Protein AF-0000000085497715 (afdb_homodimer)

Solvent-accessible surface area (backbone atoms only — not comparable to full-atom values): 17500 Å² total; per-residue (Å²): 109,71,65,56,47,55,48,37,54,52,44,40,51,50,45,43,52,51,49,53,50,51,52,49,52,47,46,51,51,54,52,50,53,51,52,53,52,44,49,51,46,50,52,51,39,48,52,52,43,52,53,52,48,52,50,50,52,52,52,52,50,50,50,50,50,51,49,53,44,50,53,51,50,57,56,39,74,71,50,84,48,63,67,61,36,55,58,49,44,58,67,60,64,50,68,70,75,73,64,75,59,67,72,64,59,77,72,71,74,72,69,53,60,66,55,52,52,53,51,52,51,46,45,52,51,49,52,52,50,51,52,53,54,48,47,55,52,48,47,56,61,26,52,78,57,64,68,84,72,76,71,70,68,73,79,106,110,71,65,55,46,54,49,38,54,51,44,40,50,51,47,44,53,51,48,53,51,51,52,49,53,46,47,51,51,53,51,51,52,49,52,51,53,44,50,51,47,51,52,52,41,50,52,54,42,52,53,52,49,52,51,50,54,51,51,53,50,51,52,51,50,50,50,52,44,50,52,51,51,59,55,38,75,70,51,83,50,63,68,58,37,54,57,50,44,60,68,60,65,50,70,70,76,73,64,76,59,70,72,63,60,77,73,71,74,73,69,51,62,66,55,51,52,51,51,52,50,46,45,53,52,51,51,51,50,52,52,52,54,50,47,56,51,47,48,58,61,24,51,80,55,65,70,84,72,78,70,71,68,73,79,106

Radius of gyration: 40.53 Å; Cα contacts (8 Å, |Δi|>4): 175; chains: 2; bounding box: 24×149×72 Å

pLDDT: mean 78.4, std 18.17, range [23.44, 96.38]

Structure (mmCIF, N/CA/C/O backbone):
data_AF-0000000085497715-model_v1
#
loop_
_entity.id
_entity.type
_entity.pdbx_description
1 polymer 'Uncharacterized protein'
#
loop_
_atom_site.group_PDB
_atom_site.id
_atom_site.type_symbol
_atom_site.label_atom_id
_atom_site.label_alt_id
_atom_site.label_comp_id
_atom_site.label_asym_id
_atom_site.label_entity_id
_atom_site.label_seq_id
_atom_site.pdbx_PDB_ins_code
_atom_site.Cartn_x
_atom_site.Cartn_y
_atom_site.Cartn_z
_atom_site.occupancy
_atom_site.B_iso_or_equiv
_atom_site.auth_seq_id
_atom_site.auth_comp_id
_atom_site.auth_asym_id
_atom_site.auth_atom_id
_atom_site.pdbx_PDB_model_num
ATOM 1 N N . MET A 1 1 ? 7.48 -33.312 -24.156 1 70.44 1 MET A N 1
ATOM 2 C CA . MET A 1 1 ? 6.879 -33.25 -22.828 1 70.44 1 MET A CA 1
ATOM 3 C C . MET A 1 1 ? 7.82 -32.562 -21.828 1 70.44 1 MET A C 1
ATOM 5 O O . MET A 1 1 ? 7.414 -31.656 -21.109 1 70.44 1 MET A O 1
ATOM 9 N N . ARG A 1 2 ? 9.18 -32.906 -21.781 1 72.19 2 ARG A N 1
ATOM 10 C CA . ARG A 1 2 ? 10.141 -32.25 -20.906 1 72.19 2 ARG A CA 1
ATOM 11 C C . ARG A 1 2 ? 10.219 -30.766 -21.188 1 72.19 2 ARG A C 1
ATOM 13 O O . ARG A 1 2 ? 10.312 -29.953 -20.25 1 72.19 2 ARG A O 1
ATOM 20 N N . GLU A 1 3 ? 10.109 -30.453 -22.375 1 76.06 3 GLU A N 1
ATOM 21 C CA . GLU A 1 3 ? 10.133 -29.047 -22.734 1 76.06 3 GLU A CA 1
ATOM 22 C C . GLU A 1 3 ? 8.906 -28.312 -22.188 1 76.06 3 GLU A C 1
ATOM 24 O O . GLU A 1 3 ? 9.008 -27.156 -21.781 1 76.06 3 GLU A O 1
ATOM 29 N N . ALA A 1 4 ? 7.906 -29.016 -22.188 1 70.94 4 ALA A N 1
ATOM 30 C CA . ALA A 1 4 ? 6.684 -28.406 -21.656 1 70.94 4 ALA A CA 1
ATOM 31 C C . ALA A 1 4 ? 6.812 -28.125 -20.172 1 70.94 4 ALA A C 1
ATOM 33 O O . ALA A 1 4 ? 6.348 -27.094 -19.688 1 70.94 4 ALA A O 1
ATOM 34 N N . VAL A 1 5 ? 7.449 -29 -19.422 1 75.5 5 VAL A N 1
ATOM 35 C CA . VAL A 1 5 ? 7.68 -28.812 -17.984 1 75.5 5 VAL A CA 1
ATOM 36 C C . VAL A 1 5 ? 8.555 -27.578 -17.766 1 75.5 5 VAL A C 1
ATOM 38 O O . VAL A 1 5 ? 8.258 -26.75 -16.906 1 75.5 5 VAL A O 1
ATOM 41 N N . GLU A 1 6 ? 9.633 -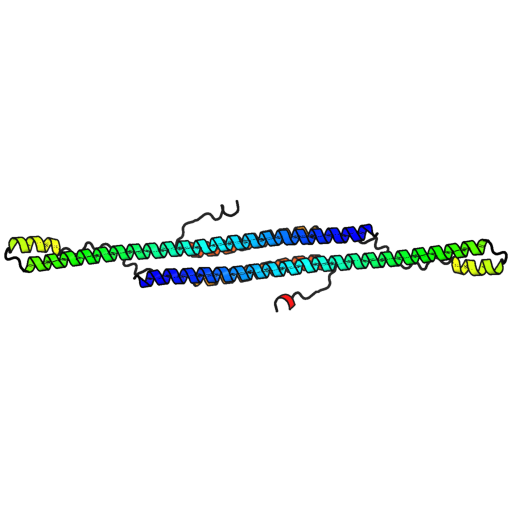27.391 -18.516 1 79.56 6 GLU A N 1
ATOM 42 C CA . GLU A 1 6 ? 10.516 -26.219 -18.406 1 79.56 6 GLU A CA 1
ATOM 43 C C . GLU A 1 6 ? 9.766 -24.938 -18.719 1 79.56 6 GLU A C 1
ATOM 45 O O . GLU A 1 6 ? 10.008 -23.891 -18.094 1 79.56 6 GLU A O 1
ATOM 50 N N . SER A 1 7 ? 8.875 -25.047 -19.641 1 81.06 7 SER A N 1
ATOM 51 C CA . SER A 1 7 ? 8.062 -23.891 -20 1 81.06 7 SER A CA 1
ATOM 52 C C . SER A 1 7 ? 7.164 -23.453 -18.859 1 81.06 7 SER A C 1
ATOM 54 O O . SER A 1 7 ? 6.973 -22.266 -18.625 1 81.06 7 SER A O 1
ATOM 56 N N . HIS A 1 8 ? 6.715 -24.422 -18.031 1 81.5 8 HIS A N 1
ATOM 57 C CA . HIS A 1 8 ? 5.887 -24.094 -16.875 1 81.5 8 HIS A CA 1
ATOM 58 C C . HIS A 1 8 ? 6.691 -23.359 -15.805 1 81.5 8 HIS A C 1
ATOM 60 O O . HIS A 1 8 ? 6.211 -22.391 -15.219 1 81.5 8 HIS A O 1
ATOM 66 N N . LYS A 1 9 ? 7.891 -23.781 -15.633 1 85.38 9 LYS A N 1
ATOM 67 C CA . LYS A 1 9 ? 8.758 -23.141 -14.648 1 85.38 9 LYS A CA 1
ATOM 68 C C . LYS A 1 9 ? 9.102 -21.719 -15.062 1 85.38 9 LYS A C 1
ATOM 70 O O . LYS A 1 9 ? 9.125 -20.812 -14.227 1 85.38 9 LYS A O 1
ATOM 75 N N . HIS A 1 10 ? 9.367 -21.562 -16.297 1 88.19 10 HIS A N 1
ATOM 76 C CA . HIS A 1 10 ? 9.688 -20.234 -16.812 1 88.19 10 HIS A CA 1
ATOM 77 C C . HIS A 1 10 ? 8.492 -19.297 -16.688 1 88.19 10 HIS A C 1
ATOM 79 O O . HIS A 1 10 ? 8.641 -18.125 -16.312 1 88.19 10 HIS A O 1
ATOM 85 N N . SER A 1 11 ? 7.34 -19.75 -17.094 1 87.19 11 SER A N 1
ATOM 86 C CA . SER A 1 11 ? 6.121 -18.953 -17 1 87.19 11 SER A CA 1
ATOM 87 C C . SER A 1 11 ? 5.84 -18.531 -15.562 1 87.19 11 SER A C 1
ATOM 89 O O . SER A 1 11 ? 5.504 -17.375 -15.297 1 87.19 11 SER A O 1
ATOM 91 N N . ALA A 1 12 ? 6.02 -19.422 -14.633 1 90.12 12 ALA A N 1
ATOM 92 C CA . ALA A 1 12 ? 5.785 -19.125 -13.227 1 90.12 12 ALA A CA 1
ATOM 93 C C . ALA A 1 12 ? 6.805 -18.109 -12.711 1 90.12 12 ALA A C 1
ATOM 95 O O . ALA A 1 12 ? 6.449 -17.188 -11.969 1 90.12 12 ALA A O 1
ATOM 96 N N . GLN A 1 13 ? 8.039 -18.281 -13.055 1 92.56 13 GLN A N 1
ATOM 97 C CA . GLN A 1 13 ? 9.07 -17.344 -12.625 1 92.56 13 GLN A CA 1
ATOM 98 C C . GLN A 1 13 ? 8.805 -15.938 -13.164 1 92.56 13 GLN A C 1
ATOM 100 O O . GLN A 1 13 ? 8.992 -14.953 -12.445 1 92.56 13 GLN A O 1
ATOM 105 N N . THR A 1 14 ? 8.406 -15.883 -14.391 1 92.56 14 THR A N 1
ATOM 106 C CA . THR A 1 14 ? 8.062 -14.586 -14.969 1 92.56 14 THR A CA 1
ATOM 107 C C . THR A 1 14 ? 6.895 -13.953 -14.219 1 92.56 14 THR A C 1
ATOM 109 O O . THR A 1 14 ? 6.91 -12.758 -13.938 1 92.56 14 THR A O 1
ATOM 112 N N . ALA A 1 15 ? 5.926 -14.711 -13.891 1 91.38 15 ALA A N 1
ATOM 113 C CA . ALA A 1 15 ? 4.773 -14.211 -13.148 1 91.38 15 ALA A CA 1
ATOM 114 C C . ALA A 1 15 ? 5.188 -13.688 -11.781 1 91.38 15 ALA A C 1
ATOM 116 O O . ALA A 1 15 ? 4.668 -12.664 -11.312 1 91.38 15 ALA A O 1
ATOM 117 N N . VAL A 1 16 ? 6.094 -14.375 -11.133 1 94.81 16 VAL A N 1
ATOM 118 C CA . VAL A 1 16 ? 6.594 -13.953 -9.828 1 94.81 16 VAL A CA 1
ATOM 119 C C . VAL A 1 16 ? 7.305 -12.602 -9.961 1 94.81 16 VAL A C 1
ATOM 121 O O . VAL A 1 16 ? 7.039 -11.68 -9.195 1 94.81 16 VAL A O 1
ATOM 124 N N . GLU A 1 17 ? 8.156 -12.492 -10.898 1 95 17 GLU A N 1
ATOM 125 C CA . GLU A 1 17 ? 8.906 -11.258 -11.109 1 95 17 GLU A CA 1
ATOM 126 C C . GLU A 1 17 ? 7.977 -10.094 -11.422 1 95 17 GLU A C 1
ATOM 128 O O . GLU A 1 17 ? 8.164 -8.984 -10.906 1 95 17 GLU A O 1
ATOM 133 N N . ASP A 1 18 ? 7.078 -10.359 -12.32 1 92.94 18 ASP A N 1
ATOM 134 C CA . ASP A 1 18 ? 6.102 -9.328 -12.664 1 92.94 18 ASP A CA 1
ATOM 135 C C . ASP A 1 18 ? 5.316 -8.891 -11.43 1 92.94 18 ASP A C 1
ATOM 137 O O . ASP A 1 18 ? 5.102 -7.695 -11.219 1 92.94 18 ASP A O 1
ATOM 141 N N . SER A 1 19 ? 4.855 -9.812 -10.641 1 92.75 19 SER A N 1
ATOM 142 C CA . SER A 1 19 ? 4.086 -9.508 -9.438 1 92.75 19 SER A CA 1
ATOM 143 C C . SER A 1 19 ? 4.906 -8.68 -8.461 1 92.75 19 SER A C 1
ATOM 145 O O . SER A 1 19 ? 4.414 -7.688 -7.914 1 92.75 19 SER A O 1
ATOM 147 N N . GLU A 1 20 ? 6.16 -9.039 -8.234 1 95.5 20 GLU A N 1
ATOM 148 C CA . GLU A 1 20 ? 7.031 -8.289 -7.344 1 95.5 20 GLU A CA 1
ATOM 149 C C . GLU A 1 20 ? 7.207 -6.848 -7.824 1 95.5 20 GLU A C 1
ATOM 151 O O . GLU A 1 20 ? 7.211 -5.914 -7.02 1 95.5 20 GLU A O 1
ATOM 156 N N . LYS A 1 21 ? 7.359 -6.738 -9.109 1 95.38 21 LYS A N 1
ATOM 157 C CA . LYS A 1 21 ? 7.504 -5.406 -9.688 1 95.38 21 LYS A CA 1
ATOM 158 C C . LYS A 1 21 ? 6.254 -4.562 -9.445 1 95.38 21 LYS A C 1
ATOM 160 O O . LYS A 1 21 ? 6.352 -3.398 -9.055 1 95.38 21 LYS A O 1
ATOM 165 N N . ILE A 1 22 ? 5.152 -5.07 -9.688 1 93.5 22 ILE A N 1
ATOM 166 C CA . ILE A 1 22 ? 3.889 -4.352 -9.555 1 93.5 22 ILE A CA 1
ATOM 167 C C . ILE A 1 22 ? 3.674 -3.957 -8.094 1 93.5 22 ILE A C 1
ATOM 169 O O . ILE A 1 22 ? 3.297 -2.82 -7.801 1 93.5 22 ILE A O 1
ATOM 173 N N . PHE A 1 23 ? 3.926 -4.871 -7.137 1 95.19 23 PHE A N 1
ATOM 174 C CA . PHE A 1 23 ? 3.748 -4.566 -5.723 1 95.19 23 PHE A CA 1
ATOM 175 C C . PHE A 1 23 ? 4.754 -3.52 -5.266 1 95.19 23 PHE A C 1
ATOM 177 O O . PHE A 1 23 ? 4.453 -2.695 -4.398 1 95.19 23 PHE A O 1
ATOM 184 N N . THR A 1 24 ? 5.934 -3.553 -5.852 1 96.38 24 THR A N 1
ATOM 185 C CA . THR A 1 24 ? 6.918 -2.52 -5.547 1 96.38 24 THR A CA 1
ATOM 186 C C . THR A 1 24 ? 6.402 -1.145 -5.965 1 96.38 24 THR A C 1
ATOM 188 O O . THR A 1 24 ? 6.562 -0.167 -5.23 1 96.38 24 THR A O 1
ATOM 191 N N . GLU A 1 25 ? 5.844 -1.107 -7.117 1 92.69 25 GLU A N 1
ATOM 192 C CA . GLU A 1 25 ? 5.262 0.146 -7.59 1 92.69 25 GLU A CA 1
ATOM 193 C C . GLU A 1 25 ? 4.152 0.624 -6.656 1 92.69 25 GLU A C 1
ATOM 195 O O . GLU A 1 25 ? 4.043 1.818 -6.375 1 92.69 25 GLU A O 1
ATOM 200 N N . LEU A 1 26 ? 3.352 -0.265 -6.234 1 93.12 26 LEU A N 1
ATOM 201 C CA . LEU A 1 26 ? 2.273 0.062 -5.309 1 93.12 26 LEU A CA 1
ATOM 202 C C . LEU A 1 26 ? 2.83 0.62 -4 1 93.12 26 LEU A C 1
ATOM 204 O O . LEU A 1 26 ? 2.344 1.634 -3.496 1 93.12 26 LEU A O 1
ATOM 208 N N . ILE A 1 27 ? 3.836 0.029 -3.463 1 95.88 27 ILE A N 1
ATOM 209 C CA . ILE A 1 27 ? 4.461 0.471 -2.223 1 95.88 27 ILE A CA 1
ATOM 210 C C . ILE A 1 27 ? 5.027 1.878 -2.404 1 95.88 27 ILE A C 1
ATOM 212 O O . ILE A 1 27 ? 4.859 2.738 -1.538 1 95.88 27 ILE A O 1
ATOM 216 N N . CYS A 1 28 ? 5.652 2.076 -3.535 1 94.81 28 CYS A N 1
ATOM 217 C CA . CYS A 1 28 ? 6.191 3.398 -3.832 1 94.81 28 CYS A CA 1
ATOM 218 C C . CYS A 1 28 ? 5.086 4.449 -3.826 1 94.81 28 CYS A C 1
ATOM 220 O O . CYS A 1 28 ? 5.273 5.551 -3.299 1 94.81 28 CYS A O 1
ATOM 222 N N . SER A 1 29 ? 4.02 4.102 -4.402 1 90.88 29 SER A N 1
ATOM 223 C CA . SER A 1 29 ? 2.893 5.027 -4.438 1 90.88 29 SER A CA 1
ATOM 224 C C . SER A 1 29 ? 2.395 5.344 -3.029 1 90.88 29 SER A C 1
ATOM 226 O O . SER A 1 29 ? 2.072 6.496 -2.727 1 90.88 29 SER A O 1
ATOM 228 N N . ILE A 1 30 ? 2.316 4.355 -2.168 1 93.19 30 ILE A N 1
ATOM 229 C CA . ILE A 1 30 ? 1.865 4.543 -0.792 1 93.19 30 ILE A CA 1
ATOM 230 C C . ILE A 1 30 ? 2.865 5.414 -0.035 1 93.19 30 ILE A C 1
ATOM 232 O O . ILE A 1 30 ? 2.475 6.281 0.75 1 93.19 30 ILE A O 1
ATOM 236 N N . GLU A 1 31 ? 4.164 5.273 -0.298 1 95.06 31 GLU A N 1
ATOM 237 C CA . GLU A 1 31 ? 5.199 6.109 0.307 1 95.06 31 GLU A CA 1
ATOM 238 C C . GLU A 1 31 ? 5.043 7.57 -0.107 1 95.06 31 GLU A C 1
ATOM 240 O O . GLU A 1 31 ? 5.199 8.477 0.715 1 95.06 31 GLU A O 1
ATOM 245 N N . LYS A 1 32 ? 4.773 7.73 -1.353 1 92.81 32 LYS A N 1
ATOM 246 C CA . LYS A 1 32 ? 4.543 9.086 -1.844 1 92.81 32 LYS A CA 1
ATOM 247 C C . LYS A 1 32 ? 3.346 9.727 -1.151 1 92.81 32 LYS A C 1
ATOM 249 O O . LYS A 1 32 ? 3.402 10.891 -0.75 1 92.81 32 LYS A O 1
ATOM 254 N N . SER A 1 33 ? 2.289 9.016 -1.035 1 89.94 33 SER A N 1
ATOM 255 C CA . SER A 1 33 ? 1.104 9.508 -0.338 1 89.94 33 SER A CA 1
ATOM 256 C C . SER A 1 33 ? 1.43 9.883 1.103 1 89.94 33 SER A C 1
ATOM 258 O O . SER A 1 33 ? 0.921 10.883 1.616 1 89.94 33 SER A O 1
ATOM 260 N N . CYS A 1 34 ? 2.252 9.07 1.724 1 94.12 34 CYS A N 1
ATOM 261 C CA . CYS A 1 34 ? 2.68 9.375 3.084 1 94.12 34 CYS A CA 1
ATOM 262 C C . CYS A 1 34 ? 3.434 10.703 3.139 1 94.12 34 CYS A C 1
ATOM 264 O O . CYS A 1 34 ? 3.174 11.531 4.008 1 94.12 34 CYS A O 1
ATOM 266 N N . SER A 1 35 ? 4.293 10.867 2.186 1 95.06 35 SER A N 1
ATOM 267 C CA . SER A 1 35 ? 5.066 12.109 2.121 1 95.06 35 SER A CA 1
ATOM 268 C C . SER A 1 35 ? 4.156 13.32 1.93 1 95.06 35 SER A C 1
ATOM 270 O O . SER A 1 35 ? 4.387 14.375 2.523 1 95.06 35 SER A O 1
ATOM 272 N N . GLU A 1 36 ? 3.252 13.164 1.128 1 89.31 36 GLU A N 1
ATOM 273 C CA . GLU A 1 36 ? 2.303 14.25 0.894 1 89.31 36 GLU A CA 1
ATOM 274 C C . GLU A 1 36 ? 1.548 14.609 2.17 1 89.31 36 GLU A C 1
ATOM 276 O O . GLU A 1 36 ? 1.339 15.789 2.463 1 89.31 36 GLU A O 1
ATOM 281 N N . LEU A 1 37 ? 1.105 13.602 2.883 1 90.81 37 LEU A N 1
ATOM 282 C CA . LEU A 1 37 ? 0.395 13.828 4.137 1 90.81 37 LEU A CA 1
ATOM 283 C C . LEU A 1 37 ? 1.292 14.531 5.152 1 90.81 37 LEU A C 1
ATOM 285 O O . LEU A 1 37 ? 0.851 15.445 5.848 1 90.81 37 LEU A O 1
ATOM 289 N N . ILE A 1 38 ? 2.51 14.18 5.254 1 93.88 38 ILE A N 1
ATOM 290 C CA . ILE A 1 38 ? 3.465 14.789 6.172 1 93.88 38 ILE A CA 1
ATOM 291 C C . ILE A 1 38 ? 3.648 16.266 5.812 1 93.88 38 ILE A C 1
ATOM 293 O O . ILE A 1 38 ? 3.693 17.125 6.699 1 93.88 38 ILE A O 1
ATOM 297 N N . GLN A 1 39 ? 3.717 16.5 4.539 1 93.69 39 GLN A N 1
ATOM 298 C CA . GLN A 1 39 ? 3.854 17.891 4.102 1 93.69 39 GLN A CA 1
ATOM 299 C C . GLN A 1 39 ? 2.635 18.719 4.5 1 93.69 39 GLN A C 1
ATOM 301 O O . GLN A 1 39 ? 2.77 19.859 4.91 1 93.69 39 GLN A O 1
ATOM 306 N N . LEU A 1 40 ? 1.513 18.172 4.379 1 89.56 40 LEU A N 1
ATOM 307 C CA . LEU A 1 40 ? 0.287 18.859 4.781 1 89.56 40 LEU A CA 1
ATOM 308 C C . LEU A 1 40 ? 0.326 19.219 6.262 1 89.56 40 LEU A C 1
ATOM 310 O O . LEU A 1 40 ? -0.03 20.344 6.641 1 89.56 40 LEU A O 1
ATOM 314 N N . ILE A 1 41 ? 0.747 18.297 7.078 1 91.75 41 ILE A N 1
ATOM 315 C CA . ILE A 1 41 ? 0.833 18.516 8.516 1 91.75 41 ILE A CA 1
ATOM 316 C C . ILE A 1 41 ? 1.817 19.656 8.797 1 91.75 41 ILE A C 1
ATOM 318 O O . ILE A 1 41 ? 1.515 20.562 9.57 1 91.75 41 ILE A O 1
ATOM 322 N N . ARG A 1 42 ? 2.924 19.625 8.141 1 92.75 42 ARG A N 1
ATOM 323 C CA . ARG A 1 42 ? 3.963 20.625 8.359 1 92.75 42 ARG A CA 1
ATOM 324 C C . ARG A 1 42 ? 3.508 22 7.887 1 92.75 42 ARG A C 1
ATOM 326 O O . ARG A 1 42 ? 3.822 23.016 8.516 1 92.75 42 ARG A O 1
ATOM 333 N N . ASP A 1 43 ? 2.805 22.062 6.816 1 90.06 43 ASP A N 1
ATOM 334 C CA . ASP A 1 43 ? 2.279 23.344 6.332 1 90.06 43 ASP A CA 1
ATOM 335 C C . ASP A 1 43 ? 1.296 23.938 7.328 1 90.06 43 ASP A C 1
ATOM 337 O O . ASP A 1 43 ? 1.321 25.156 7.578 1 90.06 43 ASP A O 1
ATOM 341 N N . GLN A 1 44 ? 0.421 23.094 7.797 1 86.62 44 GLN A N 1
ATOM 342 C CA . GLN A 1 44 ? -0.547 23.562 8.781 1 86.62 44 GLN A CA 1
ATOM 343 C C . GLN A 1 44 ? 0.15 24.031 10.055 1 86.62 44 GLN A C 1
ATOM 345 O O . GLN A 1 44 ? -0.249 25.047 10.648 1 86.62 44 GLN A O 1
ATOM 350 N N . GLU A 1 45 ? 1.103 23.234 10.461 1 89.25 45 GLU A N 1
ATOM 351 C CA . GLU A 1 45 ? 1.919 23.625 11.602 1 89.25 45 GLU A CA 1
ATOM 352 C C . GLU A 1 45 ? 2.537 25.016 11.383 1 89.25 45 GLU A C 1
ATOM 354 O O . GLU A 1 45 ? 2.457 25.875 12.25 1 89.25 45 GLU A O 1
ATOM 359 N N . LYS A 1 46 ? 3.1 25.25 10.266 1 89.81 46 LYS A N 1
ATOM 360 C CA . LYS A 1 46 ? 3.762 26.5 9.945 1 89.81 46 LYS A CA 1
ATOM 361 C C . LYS A 1 46 ? 2.766 27.656 9.945 1 89.81 46 LYS A C 1
ATOM 363 O O . LYS A 1 46 ? 3.07 28.75 10.438 1 89.81 46 LYS A O 1
ATOM 368 N N . ALA A 1 47 ? 1.64 27.438 9.367 1 85.69 47 ALA A N 1
ATOM 369 C CA . ALA A 1 47 ? 0.612 28.469 9.328 1 85.69 47 ALA A CA 1
ATOM 370 C C . ALA A 1 47 ? 0.154 28.844 10.734 1 85.69 47 ALA A C 1
ATOM 372 O O . ALA A 1 47 ? 0.005 30.031 11.055 1 85.69 47 ALA A O 1
ATOM 373 N N . ALA A 1 48 ? -0.092 27.797 11.523 1 83.94 48 ALA A N 1
ATOM 374 C CA . ALA A 1 48 ? -0.552 28.031 12.883 1 83.94 48 ALA A CA 1
ATOM 375 C C . ALA A 1 48 ? 0.507 28.781 13.695 1 83.94 48 ALA A C 1
ATOM 377 O O . ALA A 1 48 ? 0.193 29.719 14.43 1 83.94 48 ALA A O 1
ATOM 378 N N . VAL A 1 49 ? 1.741 28.375 13.57 1 85.69 49 VAL A N 1
ATOM 379 C CA . VAL A 1 49 ? 2.84 29 14.305 1 85.69 49 VAL A CA 1
ATOM 380 C C . VAL A 1 49 ? 3.031 30.438 13.828 1 85.69 49 VAL A C 1
ATOM 382 O O . VAL A 1 49 ? 3.232 31.344 14.648 1 85.69 49 VAL A O 1
ATOM 385 N N . SER A 1 50 ? 2.965 30.688 12.539 1 86.19 50 SER A N 1
ATOM 386 C CA . SER A 1 50 ? 3.107 32.031 12 1 86.19 50 SER A CA 1
ATOM 387 C C . SER A 1 50 ? 2.023 32.969 12.539 1 86.19 50 SER A C 1
ATOM 389 O O . SER A 1 50 ? 2.301 34.094 12.898 1 86.19 50 SER A O 1
ATOM 391 N N . ARG A 1 51 ? 0.815 32.469 12.562 1 83.19 51 ARG A N 1
ATOM 392 C CA . ARG A 1 51 ? -0.295 33.25 13.086 1 83.19 51 ARG A CA 1
ATOM 393 C C . ARG A 1 51 ? -0.083 33.594 14.555 1 83.19 51 ARG A C 1
ATOM 395 O O . ARG A 1 51 ? -0.334 34.719 14.984 1 83.19 51 ARG A O 1
ATOM 402 N N . ALA A 1 52 ? 0.335 32.625 15.289 1 81.62 52 ALA A N 1
ATOM 403 C CA . ALA A 1 52 ? 0.578 32.844 16.703 1 81.62 52 ALA A CA 1
ATOM 404 C C . ALA A 1 52 ? 1.688 33.875 16.922 1 81.62 52 ALA A C 1
ATOM 406 O O . ALA A 1 52 ? 1.577 34.719 17.797 1 81.62 52 ALA A O 1
ATOM 407 N N . GLU A 1 53 ? 2.723 33.781 16.094 1 83.19 53 GLU A N 1
ATOM 408 C CA . GLU A 1 53 ? 3.848 34.719 16.219 1 83.19 53 GLU A CA 1
ATOM 409 C C . GLU A 1 53 ? 3.438 36.125 15.836 1 83.19 53 GLU A C 1
ATOM 411 O O . GLU A 1 53 ? 3.885 37.094 16.453 1 83.19 53 GLU A O 1
ATOM 416 N N . GLU A 1 54 ? 2.658 36.25 14.852 1 83.44 54 GLU A N 1
ATOM 417 C CA . GLU A 1 54 ? 2.166 37.594 14.461 1 83.44 54 GLU A CA 1
ATOM 418 C C . GLU A 1 54 ? 1.353 38.219 15.586 1 83.44 54 GLU A C 1
ATOM 420 O O . GLU A 1 54 ? 1.488 39.406 15.859 1 83.44 54 GLU A O 1
ATOM 425 N N . GLN A 1 55 ? 0.519 37.438 16.203 1 82 55 GLN A N 1
ATOM 426 C CA . GLN A 1 55 ? -0.291 37.938 17.312 1 82 55 GLN A CA 1
ATOM 427 C C . GLN A 1 55 ? 0.584 38.344 18.484 1 82 55 GLN A C 1
ATOM 429 O O . GLN A 1 55 ? 0.338 39.375 19.109 1 82 55 GLN A O 1
ATOM 434 N N . LEU A 1 56 ? 1.615 37.531 18.75 1 83.5 56 LEU A N 1
ATOM 435 C CA . LEU A 1 56 ? 2.541 37.844 19.828 1 83.5 56 LEU A CA 1
ATOM 436 C C . LEU A 1 56 ? 3.252 39.156 19.562 1 83.5 56 LEU A C 1
ATOM 438 O O . LEU A 1 56 ? 3.395 40 20.469 1 83.5 56 LEU A O 1
ATOM 442 N N . GLU A 1 57 ? 3.637 39.375 18.344 1 85.06 57 GLU A N 1
ATOM 443 C CA . GLU A 1 57 ? 4.32 40.594 17.969 1 85.06 57 GLU A CA 1
ATOM 444 C C . GLU A 1 57 ? 3.406 41.812 18.141 1 85.06 57 GLU A C 1
ATOM 446 O O . GLU A 1 57 ? 3.84 42.844 18.625 1 85.06 57 GLU A O 1
ATOM 451 N N . ARG A 1 58 ? 2.178 41.625 17.828 1 84.75 58 ARG A N 1
ATOM 452 C CA . ARG A 1 58 ? 1.214 42.719 17.953 1 84.75 58 ARG A CA 1
ATOM 453 C C . ARG A 1 58 ? 0.979 43.094 19.422 1 84.75 58 ARG A C 1
ATOM 455 O O . ARG A 1 58 ? 0.952 44.25 19.781 1 84.75 58 ARG A O 1
ATOM 462 N N . LEU A 1 59 ? 0.824 42.031 20.219 1 83.62 59 LEU A N 1
ATOM 463 C CA . LEU A 1 59 ? 0.614 42.25 21.641 1 83.62 59 LEU A CA 1
ATOM 464 C C . LEU A 1 59 ? 1.826 42.938 22.281 1 83.62 59 LEU A C 1
ATOM 466 O O . LEU A 1 59 ? 1.679 43.844 23.109 1 83.62 59 LEU A O 1
ATOM 470 N N . GLU A 1 60 ? 2.998 42.469 21.875 1 86.88 60 GLU A N 1
ATOM 471 C CA . GLU A 1 60 ? 4.227 43.094 22.391 1 86.88 60 GLU A CA 1
ATOM 472 C C . GLU A 1 60 ? 4.305 44.562 22.031 1 86.88 60 GLU A C 1
ATOM 474 O O . GLU A 1 60 ? 4.723 45.375 22.844 1 86.88 60 GLU A O 1
ATOM 479 N N . GLN A 1 61 ? 3.891 44.938 20.844 1 89.12 61 GLN A N 1
ATOM 480 C CA . GLN A 1 61 ? 3.891 46.344 20.422 1 89.12 61 GLN A CA 1
ATOM 481 C C . GLN A 1 61 ? 2.891 47.156 21.234 1 89.12 61 GLN A C 1
ATOM 483 O O . GLN A 1 61 ? 3.189 48.281 21.641 1 89.12 61 GLN A O 1
ATOM 488 N N . GLU A 1 62 ? 1.764 46.562 21.484 1 84.69 62 GLU A N 1
ATOM 489 C CA . GLU A 1 62 ? 0.744 47.25 22.281 1 84.69 62 GLU A CA 1
ATOM 490 C C . GLU A 1 62 ? 1.226 47.5 23.703 1 84.69 62 GLU A C 1
ATOM 492 O O . GLU A 1 62 ? 1.011 48.594 24.25 1 84.69 62 GLU A O 1
ATOM 497 N N . ILE A 1 63 ? 1.872 46.5 24.234 1 89.38 63 ILE A N 1
ATOM 498 C CA . ILE A 1 63 ? 2.379 46.625 25.594 1 89.38 63 ILE A CA 1
ATOM 499 C C . ILE A 1 63 ? 3.434 47.719 25.656 1 89.38 63 ILE A C 1
ATOM 501 O O . ILE A 1 63 ? 3.43 48.531 26.578 1 89.38 63 ILE A O 1
ATOM 505 N N . ASN A 1 64 ? 4.219 47.75 24.625 1 91.88 64 ASN A N 1
ATOM 506 C CA . ASN A 1 64 ? 5.27 48.781 24.594 1 91.88 64 ASN A CA 1
ATOM 507 C C . ASN A 1 64 ? 4.688 50.188 24.453 1 91.88 64 ASN A C 1
ATOM 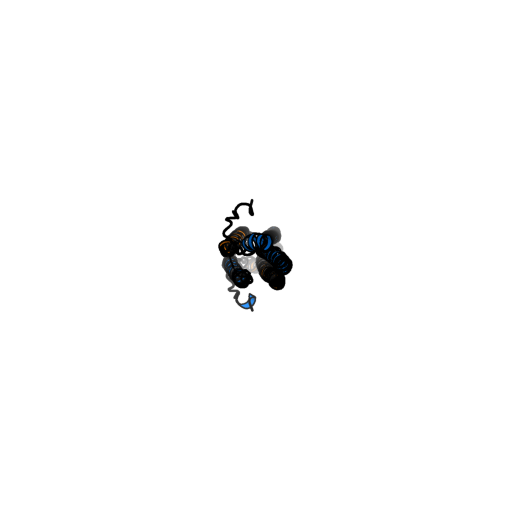509 O O . ASN A 1 64 ? 5.168 51.125 25.094 1 91.88 64 ASN A O 1
ATOM 513 N N . ASP A 1 65 ? 3.627 50.25 23.688 1 88.19 65 ASP A N 1
ATOM 514 C CA . ASP A 1 65 ? 2.965 51.562 23.531 1 88.19 65 ASP A CA 1
ATOM 515 C C . ASP A 1 65 ? 2.336 52 24.844 1 88.19 65 ASP A C 1
ATOM 517 O O . ASP A 1 65 ? 2.469 53.188 25.219 1 88.19 65 ASP A O 1
ATOM 521 N N . LEU A 1 66 ? 1.735 51.125 25.531 1 87.69 66 LEU A N 1
ATOM 522 C CA . LEU A 1 66 ? 1.094 51.438 26.812 1 87.69 66 LEU A CA 1
ATOM 523 C C . LEU A 1 66 ? 2.127 51.844 27.859 1 87.69 66 LEU A C 1
ATOM 525 O O . LEU A 1 66 ? 1.905 52.781 28.609 1 87.69 66 LEU A O 1
ATOM 529 N N . LYS A 1 67 ? 3.223 51.156 27.781 1 91.44 67 LYS A N 1
ATOM 530 C CA . LYS A 1 67 ? 4.297 51.5 28.719 1 91.44 67 LYS A CA 1
ATOM 531 C C . LYS A 1 67 ? 4.852 52.875 28.453 1 91.44 67 LYS A C 1
ATOM 533 O O . LYS A 1 67 ? 5.121 53.656 29.375 1 91.44 67 LYS A O 1
ATOM 538 N N . ARG A 1 68 ? 4.969 53.219 27.141 1 91.19 68 ARG A N 1
ATOM 539 C CA . ARG A 1 68 ? 5.469 54.531 26.75 1 91.19 68 ARG A CA 1
ATOM 540 C C . ARG A 1 68 ? 4.504 55.625 27.188 1 91.19 68 ARG A C 1
ATOM 542 O O . ARG A 1 68 ? 4.926 56.656 27.734 1 91.19 68 ARG A O 1
ATOM 549 N N . ARG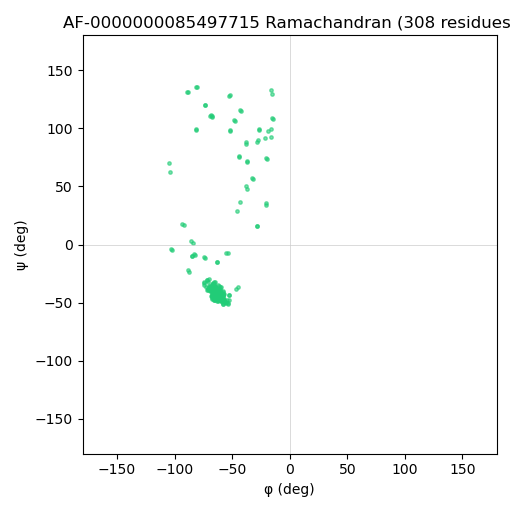 A 1 69 ? 3.293 55.344 27.094 1 87.94 69 ARG A N 1
ATOM 550 C CA . ARG A 1 69 ? 2.291 56.344 27.484 1 87.94 69 ARG A CA 1
ATOM 551 C C . ARG A 1 69 ? 2.252 56.531 29 1 87.94 69 ARG A C 1
ATOM 553 O O . ARG A 1 69 ? 2.127 57.656 29.484 1 87.94 69 ARG A O 1
ATOM 560 N N . ASP A 1 70 ? 2.396 55.406 29.562 1 88.56 70 ASP A N 1
ATOM 561 C CA . ASP A 1 70 ? 2.389 55.469 31.031 1 88.56 70 ASP A CA 1
ATOM 562 C C . ASP A 1 70 ? 3.568 56.281 31.547 1 88.56 70 ASP A C 1
ATOM 564 O O . ASP A 1 70 ? 3.412 57.094 32.469 1 88.56 70 ASP A O 1
ATOM 568 N N . ALA A 1 71 ? 4.629 56.156 30.984 1 90.88 71 ALA A N 1
ATOM 569 C CA . ALA A 1 71 ? 5.82 56.875 31.391 1 90.88 71 ALA A CA 1
ATOM 570 C C . ALA A 1 71 ? 5.664 58.375 31.109 1 90.88 71 ALA A C 1
ATOM 572 O O . ALA A 1 71 ? 6.074 59.219 31.906 1 90.88 71 ALA A O 1
ATOM 573 N N . GLU A 1 72 ? 5.027 58.688 30.031 1 88.19 72 GLU A N 1
ATOM 574 C CA . GLU A 1 72 ? 4.797 60.094 29.672 1 88.19 72 GLU A CA 1
ATOM 575 C C . GLU A 1 72 ? 3.793 60.719 30.625 1 88.19 72 GLU A C 1
ATOM 577 O O . GLU A 1 72 ? 3.969 61.875 31.016 1 88.19 72 GLU A O 1
ATOM 582 N N . LEU A 1 73 ? 2.861 59.875 31 1 86.88 73 LEU A N 1
ATOM 583 C CA . LEU A 1 73 ? 1.865 60.375 31.938 1 86.88 73 LEU A CA 1
ATOM 584 C C . LEU A 1 73 ? 2.49 60.625 33.312 1 86.88 73 LEU A C 1
ATOM 586 O O . LEU A 1 73 ? 2.184 61.625 33.969 1 86.88 73 LEU A O 1
ATOM 590 N N . GLU A 1 74 ? 3.361 59.812 33.656 1 86.81 74 GLU A N 1
ATOM 591 C CA . GLU A 1 74 ? 4.059 59.969 34.906 1 86.81 74 GLU A CA 1
ATOM 592 C C . GLU A 1 74 ? 4.93 61.219 34.906 1 86.81 74 GLU A C 1
ATOM 594 O O . GLU A 1 74 ? 4.973 61.969 35.906 1 86.81 74 GLU A O 1
ATOM 599 N N . GLN A 1 75 ? 5.527 61.562 33.781 1 87.31 75 GLN A N 1
ATOM 600 C CA . GLN A 1 75 ? 6.367 62.75 33.625 1 87.31 75 GLN A CA 1
ATOM 601 C C . GLN A 1 75 ? 5.527 64 33.656 1 87.31 75 GLN A C 1
ATOM 603 O O . GLN A 1 75 ? 5.93 65 34.25 1 87.31 75 GLN A O 1
ATOM 608 N N . LEU A 1 76 ? 4.312 63.875 33.156 1 85.88 76 LEU A N 1
ATOM 609 C CA . LEU A 1 76 ? 3.422 65 33.094 1 85.88 76 LEU A CA 1
ATOM 610 C C . LEU A 1 76 ? 2.893 65.375 34.5 1 85.88 76 LEU A C 1
ATOM 612 O O . LEU A 1 76 ? 2.682 66.562 34.812 1 85.88 76 LEU A O 1
ATOM 616 N N . SER A 1 77 ? 2.676 64.438 35.25 1 84.38 77 SER A N 1
ATOM 617 C CA . SER A 1 77 ? 2.113 64.625 36.594 1 84.38 77 SER A CA 1
ATOM 618 C C . SER A 1 77 ? 3.059 65.438 37.469 1 84.38 77 SER A C 1
ATOM 620 O O . SER A 1 77 ? 2.627 66.062 38.438 1 84.38 77 SER A O 1
ATOM 622 N N . HIS A 1 78 ? 4.355 65.562 37 1 84.25 78 HIS A N 1
ATOM 623 C CA . HIS A 1 78 ? 5.336 66.312 37.781 1 84.25 78 HIS A CA 1
ATOM 624 C C . HIS A 1 78 ? 5.578 67.688 37.188 1 84.25 78 HIS A C 1
ATOM 626 O O . HIS A 1 78 ? 6.32 68.5 37.75 1 84.25 78 HIS A O 1
ATOM 632 N N . THR A 1 79 ? 4.922 67.938 36.031 1 78.19 79 THR A N 1
ATOM 633 C CA . THR A 1 79 ? 5.137 69.25 35.375 1 78.19 79 THR A CA 1
ATOM 634 C C . THR A 1 79 ? 4.297 70.312 36.031 1 78.19 79 THR A C 1
ATOM 636 O O . THR A 1 79 ? 3.146 70.062 36.406 1 78.19 79 THR A O 1
ATOM 639 N N . GLN A 1 80 ? 4.84 71.5 36.312 1 83.69 80 GLN A N 1
ATOM 640 C CA . GLN A 1 80 ? 4.152 72.625 36.875 1 83.69 80 GLN A CA 1
ATOM 641 C C . GLN A 1 80 ? 3.455 73.438 35.781 1 83.69 80 GLN A C 1
ATOM 643 O O . GLN A 1 80 ? 2.635 74.312 36.094 1 83.69 80 GLN A O 1
ATOM 648 N N . ASP A 1 81 ? 3.693 73.188 34.625 1 80.19 81 ASP A N 1
ATOM 649 C CA . ASP A 1 81 ? 3.051 73.812 33.5 1 80.19 81 ASP A CA 1
ATOM 650 C C . ASP A 1 81 ? 1.689 73.188 33.188 1 80.19 81 ASP A C 1
ATOM 652 O O . ASP A 1 81 ? 1.609 72.188 32.531 1 80.19 81 ASP A O 1
ATOM 656 N N . HIS A 1 82 ? 0.649 73.938 33.719 1 77.88 82 HIS A N 1
ATOM 657 C CA . HIS A 1 82 ? -0.71 73.375 33.656 1 77.88 82 HIS A CA 1
ATOM 658 C C . HIS A 1 82 ? -1.196 73.312 32.188 1 77.88 82 HIS A C 1
ATOM 660 O O . HIS A 1 82 ? -1.996 72.438 31.844 1 77.88 82 HIS A O 1
ATOM 666 N N . ILE A 1 83 ? -0.77 74.312 31.375 1 78.94 83 ILE A N 1
ATOM 667 C CA . ILE A 1 83 ? -1.157 74.312 29.969 1 78.94 83 ILE A CA 1
ATOM 668 C C . ILE A 1 83 ? -0.539 73.125 29.266 1 78.94 83 ILE A C 1
AT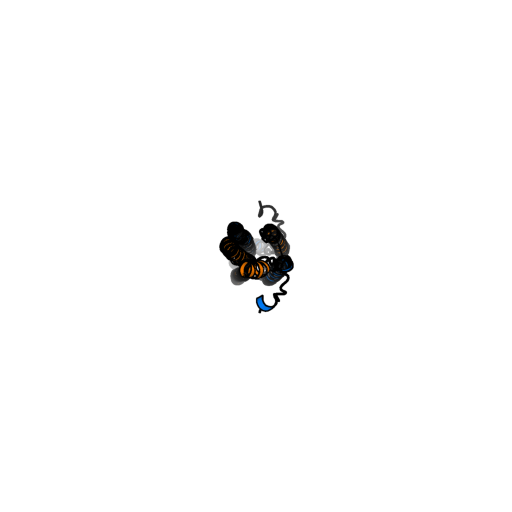OM 670 O O . ILE A 1 83 ? -1.217 72.438 28.5 1 78.94 83 ILE A O 1
ATOM 674 N N . GLN A 1 84 ? 0.806 72.938 29.5 1 80.81 84 GLN A N 1
ATOM 675 C CA . GLN A 1 84 ? 1.493 71.75 28.922 1 80.81 84 GLN A CA 1
ATOM 676 C C . GLN A 1 84 ? 0.856 70.438 29.391 1 80.81 84 GLN A C 1
ATOM 678 O O . GLN A 1 84 ? 0.723 69.5 28.609 1 80.81 84 GLN A O 1
ATOM 683 N N . PHE A 1 85 ? 0.519 70.375 30.688 1 79.5 85 PHE A N 1
ATOM 684 C CA . PHE A 1 85 ? -0.134 69.188 31.266 1 79.5 85 PHE A CA 1
ATOM 685 C C . PHE A 1 85 ? -1.432 68.875 30.516 1 79.5 85 PHE A C 1
ATOM 687 O O . PHE A 1 85 ? -1.641 67.75 30.062 1 79.5 85 PHE A O 1
ATOM 694 N N . LEU A 1 86 ? -2.27 69.812 30.312 1 77.19 86 LEU A N 1
ATOM 695 C CA . LEU A 1 86 ? -3.578 69.625 29.703 1 77.19 86 LEU A CA 1
ATOM 696 C C . LEU A 1 86 ? -3.434 69.188 28.234 1 77.19 86 LEU A C 1
ATOM 698 O O . LEU A 1 86 ? -4.148 68.312 27.766 1 77.19 86 LEU A O 1
ATOM 702 N N . GLN A 1 87 ? -2.486 69.812 27.594 1 79 87 GLN A N 1
ATOM 703 C CA . GLN A 1 87 ? -2.277 69.5 26.172 1 79 87 GLN A CA 1
ATOM 704 C C . GLN A 1 87 ? -1.76 68.062 25.984 1 79 87 GLN A C 1
ATOM 706 O O . GLN A 1 87 ? -2.248 67.375 25.109 1 79 87 GLN A O 1
ATOM 711 N N . SER A 1 88 ? -0.838 67.75 26.797 1 78.06 88 SER A N 1
ATOM 712 C CA . SER A 1 88 ? -0.216 66.438 26.672 1 78.06 88 SER A CA 1
ATOM 713 C C . SER A 1 88 ? -1.136 65.375 27.188 1 78.06 88 SER A C 1
ATOM 715 O O . SER A 1 88 ? -1.134 64.25 26.656 1 78.06 88 SER A O 1
ATOM 717 N N . PHE A 1 89 ? -1.877 65.688 28.125 1 75.75 89 PHE A N 1
ATOM 718 C CA . PHE A 1 89 ? -2.789 64.688 28.719 1 75.75 89 PHE A CA 1
ATOM 719 C C . PHE A 1 89 ? -3.826 64.25 27.688 1 75.75 89 PHE A C 1
ATOM 721 O O . PHE A 1 89 ? -4.133 63.062 27.594 1 75.75 89 PHE A O 1
ATOM 728 N N . GLN A 1 90 ? -4.375 65.188 26.938 1 77.69 90 GLN A N 1
ATOM 729 C CA . GLN A 1 90 ? -5.383 64.875 25.938 1 77.69 90 GLN A CA 1
ATOM 730 C C . GLN A 1 90 ? -4.84 63.906 24.891 1 77.69 90 GLN A C 1
ATOM 732 O O . GLN A 1 90 ? -5.527 62.969 24.5 1 77.69 90 GLN A O 1
ATOM 737 N N . SER A 1 91 ? -3.662 64.188 24.531 1 77.12 91 SER A N 1
ATOM 738 C CA . SER A 1 91 ? -3.053 63.344 23.531 1 77.12 91 SER A CA 1
ATOM 739 C C . SER A 1 91 ? -2.703 62 24.094 1 77.12 91 SER A C 1
ATOM 741 O O . SER A 1 91 ? -2.77 60.969 23.391 1 77.12 91 SER A O 1
ATOM 743 N N . LEU A 1 92 ? -2.398 61.906 25.312 1 74.75 92 LEU A N 1
ATOM 744 C CA . LEU A 1 92 ? -1.931 60.688 25.953 1 74.75 92 LEU A CA 1
ATOM 745 C C . LEU A 1 92 ? -3.105 59.844 26.469 1 74.75 92 LEU A C 1
ATOM 747 O O . LEU A 1 92 ? -2.98 58.656 26.641 1 74.75 92 LEU A O 1
ATOM 751 N N . SER A 1 93 ? -4.23 60.594 26.656 1 71.94 93 SER A N 1
ATOM 752 C CA . SER A 1 93 ? -5.379 59.906 27.234 1 71.94 93 SER A CA 1
ATOM 753 C C . SER A 1 93 ? -6.207 59.219 26.156 1 71.94 93 SER A C 1
ATOM 755 O O . SER A 1 93 ? -7.266 58.656 26.438 1 71.94 93 SER A O 1
ATOM 757 N N . VAL A 1 94 ? -5.723 59.312 24.906 1 71.81 94 VAL A N 1
ATOM 758 C CA . VAL A 1 94 ? -6.477 58.656 23.844 1 71.81 94 VAL A CA 1
ATOM 759 C C . VAL A 1 94 ? -6.285 57.156 23.938 1 71.81 94 VAL A C 1
ATOM 761 O O . VAL A 1 94 ? -5.16 56.656 24.094 1 71.81 94 VAL A O 1
ATOM 764 N N . PRO A 1 95 ? -7.434 56.5 24.125 1 69.62 95 PRO A N 1
ATOM 765 C CA . PRO A 1 95 ? -7.32 55.062 24.172 1 69.62 95 PRO A CA 1
ATOM 766 C C . PRO A 1 95 ? -6.578 54.469 22.969 1 69.62 95 PRO A C 1
ATOM 768 O O . PRO A 1 95 ? -6.656 55.031 21.859 1 69.62 95 PRO A O 1
ATOM 771 N N . PRO A 1 96 ? -5.66 53.719 23.312 1 62.56 96 PRO A N 1
ATOM 772 C CA . PRO A 1 96 ? -4.957 53.125 22.188 1 62.56 96 PRO A CA 1
ATOM 773 C C . PRO A 1 96 ? -5.906 52.656 21.078 1 62.56 96 PRO A C 1
ATOM 775 O O . PRO A 1 96 ? -7.066 52.312 21.359 1 62.56 96 PRO A O 1
ATOM 778 N N . GLU A 1 97 ? -5.922 53.188 19.875 1 57.38 97 GLU A N 1
ATOM 779 C CA . GLU A 1 97 ? -6.723 52.688 18.766 1 57.38 97 GLU A CA 1
ATOM 780 C C . GLU A 1 97 ? -7 51.188 18.891 1 57.38 97 GLU A C 1
ATOM 782 O O . GLU A 1 97 ? -6.105 50.438 19.234 1 57.38 97 GLU A O 1
ATOM 787 N N . SER A 1 98 ? -8.078 50.906 19.531 1 54 98 SER A N 1
ATOM 788 C CA . SER A 1 98 ? -8.477 49.531 19.641 1 54 98 SER A CA 1
ATOM 789 C C . SER A 1 98 ? -8.055 48.719 18.406 1 54 98 SER A C 1
ATOM 791 O O . SER A 1 98 ? -8.531 48.969 17.297 1 54 98 SER A O 1
ATOM 793 N N . THR A 1 99 ? -6.832 48.719 18.094 1 53.66 99 THR A N 1
ATOM 794 C CA . THR A 1 99 ? -6.566 47.75 17.031 1 53.66 99 THR A CA 1
ATOM 795 C C . THR A 1 99 ? -7.391 46.5 17.234 1 53.66 99 THR A C 1
ATOM 797 O O . THR A 1 99 ? -7.406 45.938 18.312 1 53.66 99 THR A O 1
ATOM 800 N N . ASP A 1 100 ? -8.586 46.5 16.75 1 52.12 100 ASP A N 1
ATOM 801 C CA . ASP A 1 100 ? -9.43 45.312 16.672 1 52.12 100 ASP A CA 1
ATOM 802 C C . ASP A 1 100 ? -8.586 44.031 16.75 1 52.12 100 ASP A C 1
ATOM 804 O O . ASP A 1 100 ? -8.062 43.594 15.727 1 52.12 100 ASP A O 1
ATOM 808 N N . VAL A 1 101 ? -7.562 44.156 17.516 1 52.84 101 VAL A N 1
ATOM 809 C CA . VAL A 1 101 ? -6.953 42.844 17.672 1 52.84 101 VAL A CA 1
ATOM 810 C C . VAL A 1 101 ? -8.039 41.75 17.734 1 52.84 101 VAL A C 1
ATOM 812 O O . VAL A 1 101 ? -8.93 41.812 18.594 1 52.84 101 VAL A O 1
ATOM 815 N N . ASN A 1 102 ? -8.625 41.5 16.656 1 50.81 102 ASN A N 1
ATOM 816 C CA . ASN A 1 102 ? -9.422 40.281 16.641 1 50.81 102 ASN A CA 1
ATOM 817 C C . ASN A 1 102 ? -9 39.312 17.75 1 50.81 102 ASN A C 1
ATOM 819 O O . ASN A 1 102 ? -7.859 38.844 17.766 1 50.81 102 ASN A O 1
ATOM 823 N N . ASP A 1 103 ? -9.398 39.719 19.016 1 49.88 103 ASP A N 1
ATOM 824 C CA . ASP A 1 103 ? -9.219 38.781 20.125 1 49.88 103 ASP A CA 1
ATOM 825 C C . ASP A 1 103 ? -9.281 37.344 19.625 1 49.88 103 ASP A C 1
ATOM 827 O O . ASP A 1 103 ? -10.227 36.594 19.938 1 49.88 103 ASP A O 1
ATOM 831 N N . ASP A 1 104 ? -9.164 37.156 18.406 1 49.94 104 ASP A N 1
ATOM 832 C CA . ASP A 1 104 ? -9.148 35.719 18.188 1 49.94 104 ASP A CA 1
ATOM 833 C C . ASP A 1 104 ? -8.25 35.031 19.203 1 49.94 104 ASP A C 1
ATOM 835 O O . ASP A 1 104 ? -7.035 35.219 19.203 1 49.94 104 ASP A O 1
ATOM 839 N N . PRO A 1 105 ? -8.914 34.969 20.5 1 48.66 105 PRO A N 1
ATOM 840 C CA . PRO A 1 105 ? -8.094 34.188 21.422 1 48.66 105 PRO A CA 1
ATOM 841 C C . PRO A 1 105 ? -7.039 33.344 20.703 1 48.66 105 PRO A C 1
ATOM 843 O O . PRO A 1 105 ? -7.176 33.062 19.516 1 48.66 105 PRO A O 1
ATOM 846 N N . PHE A 1 106 ? -5.84 33.375 21.172 1 50.5 106 PHE A N 1
ATOM 847 C CA . PHE A 1 106 ? -4.816 32.406 20.828 1 50.5 106 PHE A CA 1
ATOM 848 C C . PHE A 1 106 ? -5.445 31.172 20.203 1 50.5 106 PHE A C 1
ATOM 850 O O . PHE A 1 106 ? -6.488 30.703 20.656 1 50.5 106 PHE A O 1
ATOM 857 N N . SER A 1 107 ? -5.543 31.141 19 1 51.66 107 SER A N 1
ATOM 858 C CA . SER A 1 107 ? -5.988 30.016 18.172 1 51.66 107 SER A CA 1
ATOM 859 C C . SER A 1 107 ? -5.898 28.703 18.938 1 51.66 107 SER A C 1
ATOM 861 O O . SER A 1 107 ? -4.914 28.438 19.641 1 51.66 107 SER A O 1
ATOM 863 N N . SER A 1 108 ? -7.043 28.219 19.531 1 55.62 108 SER A N 1
ATOM 864 C CA . SER A 1 108 ? -7.262 26.828 19.953 1 55.62 108 SER A CA 1
ATOM 865 C C . SER A 1 108 ? -6.23 25.891 19.328 1 55.62 108 SER A C 1
ATOM 867 O O . SER A 1 108 ? -5.816 26.094 18.172 1 55.62 108 SER A O 1
ATOM 869 N N . LEU A 1 109 ? -5.305 25.375 20.141 1 58.09 109 LEU A N 1
ATOM 870 C CA . LEU A 1 109 ? -4.359 24.328 19.75 1 58.09 109 LEU A CA 1
ATOM 871 C C . LEU A 1 109 ? -4.93 23.469 18.625 1 58.09 109 LEU A C 1
ATOM 873 O O . LEU A 1 109 ? -6.062 22.984 18.719 1 58.09 109 LEU A O 1
ATOM 877 N N . PHE A 1 110 ? -4.492 23.797 17.438 1 66.19 110 PHE A N 1
ATOM 878 C CA . PHE A 1 110 ? -4.828 22.906 16.344 1 66.19 110 PHE A CA 1
ATOM 879 C C . PHE A 1 110 ? -4.535 21.453 16.719 1 66.19 110 PHE A C 1
ATOM 881 O O . PHE A 1 110 ? -3.5 21.156 17.312 1 66.19 110 PHE A O 1
ATOM 888 N N . SER A 1 111 ? -5.602 20.75 16.938 1 75.69 111 SER A N 1
ATOM 889 C CA . SER A 1 111 ? -5.453 19.328 17.188 1 75.69 111 SER A CA 1
ATOM 890 C C . SER A 1 111 ? -5.484 18.531 15.898 1 75.69 111 SER A C 1
ATOM 892 O O . SER A 1 111 ? -6.262 18.828 14.992 1 75.69 111 SER A O 1
ATOM 894 N N . PHE A 1 112 ? -4.441 17.672 15.875 1 85.75 112 PHE A N 1
ATOM 895 C CA . PHE A 1 112 ? -4.41 16.781 14.719 1 85.75 112 PHE A CA 1
ATOM 896 C C . PHE A 1 112 ? -5.129 15.469 15.031 1 85.75 112 PHE A C 1
ATOM 898 O O . PHE A 1 112 ? -4.93 14.469 14.344 1 85.75 112 PHE A O 1
ATOM 905 N N . ASP A 1 113 ? -5.945 15.461 16.109 1 81.25 113 ASP A N 1
ATOM 906 C CA . ASP A 1 113 ? -6.641 14.242 16.484 1 81.25 113 ASP A CA 1
ATOM 907 C C . ASP A 1 113 ? -7.566 13.758 15.375 1 81.25 113 ASP A C 1
ATOM 909 O O . ASP A 1 113 ? -7.645 12.555 15.102 1 81.25 113 ASP A O 1
ATOM 913 N N . GLY A 1 114 ? -8.258 14.703 14.797 1 84.19 114 GLY A N 1
ATOM 914 C CA . GLY A 1 114 ? -9.117 14.336 13.68 1 84.19 114 GLY A C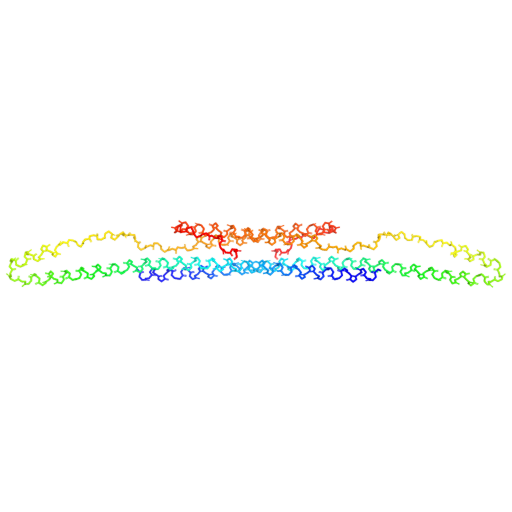A 1
ATOM 915 C C . GLY A 1 114 ? -8.359 13.75 12.508 1 84.19 114 GLY A C 1
ATOM 916 O O . GLY A 1 114 ? -8.812 12.789 11.883 1 84.19 114 GLY A O 1
ATOM 917 N N . LEU A 1 115 ? -7.223 14.289 12.234 1 86.38 115 LEU A N 1
ATOM 918 C CA . LEU A 1 115 ? -6.371 13.789 11.156 1 86.38 115 LEU A CA 1
ATOM 919 C C . LEU A 1 115 ? -5.887 12.375 11.461 1 86.38 115 LEU A C 1
ATOM 921 O O . LEU A 1 115 ? -5.906 11.508 10.586 1 86.38 115 LEU A O 1
ATOM 925 N N . LYS A 1 116 ? -5.516 12.125 12.719 1 86.69 116 LYS A N 1
ATOM 926 C CA . LYS A 1 116 ? -5.051 10.797 13.133 1 86.69 116 LYS A CA 1
ATOM 927 C C . LYS A 1 116 ? -6.125 9.742 12.898 1 86.69 116 LYS A C 1
ATOM 929 O O . LYS A 1 116 ? -5.836 8.664 12.359 1 86.69 116 LYS A O 1
ATOM 934 N N . GLU A 1 117 ? -7.254 10.141 13.344 1 88.69 117 GLU A N 1
ATOM 935 C CA . GLU A 1 117 ? -8.367 9.203 13.164 1 88.69 117 GLU A CA 1
ATOM 936 C C . GLU A 1 117 ? -8.633 8.945 11.688 1 88.69 117 GLU A C 1
ATOM 938 O O . GLU A 1 117 ? -8.859 7.801 11.281 1 88.69 117 GLU A O 1
ATOM 943 N N . SER A 1 118 ? -8.648 9.938 10.938 1 90.62 118 SER A N 1
ATOM 944 C CA . SER A 1 118 ? -8.906 9.797 9.508 1 90.62 118 SER A CA 1
ATOM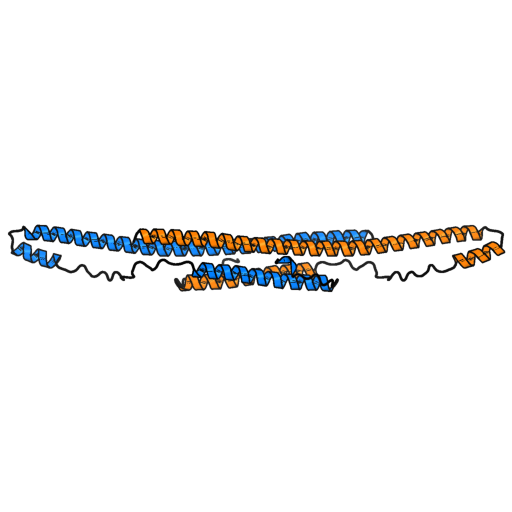 945 C C . SER A 1 118 ? -7.836 8.938 8.836 1 90.62 118 SER A C 1
ATOM 947 O O . SER A 1 118 ? -8.148 8.117 7.977 1 90.62 118 SER A O 1
ATOM 949 N N . VAL A 1 119 ? -6.586 9.039 9.18 1 91.44 119 VAL A N 1
ATOM 950 C CA . VAL A 1 119 ? -5.488 8.289 8.586 1 91.44 119 VAL A CA 1
ATOM 951 C C . VAL A 1 119 ? -5.574 6.824 9.008 1 91.44 119 VAL A C 1
ATOM 953 O O . VAL A 1 119 ? -5.332 5.922 8.203 1 91.44 119 VAL A O 1
ATOM 956 N N . PHE A 1 120 ? -5.957 6.602 10.25 1 90.88 120 PHE A N 1
ATOM 957 C CA . PHE A 1 120 ? -6.18 5.242 10.719 1 90.88 120 PHE A CA 1
ATOM 958 C C . PHE A 1 120 ? -7.281 4.562 9.914 1 90.88 120 PHE A C 1
ATOM 960 O O . PHE A 1 120 ? -7.137 3.408 9.508 1 90.88 120 PHE A O 1
ATOM 967 N N . GLN A 1 121 ? -8.289 5.293 9.773 1 92.44 121 GLN A N 1
ATOM 968 C CA . GLN A 1 121 ? -9.391 4.746 8.984 1 92.44 121 GLN A CA 1
ATOM 969 C C . GLN A 1 121 ? -8.945 4.457 7.555 1 92.44 121 GLN A C 1
ATOM 971 O O . GLN A 1 121 ? -9.367 3.457 6.965 1 92.44 121 GLN A O 1
ATOM 976 N N . LEU A 1 122 ? -8.172 5.316 6.965 1 92.25 122 LEU A N 1
ATOM 977 C CA . LEU A 1 122 ? -7.629 5.102 5.629 1 92.25 122 LEU A CA 1
ATOM 978 C C . LEU A 1 122 ? -6.871 3.781 5.559 1 92.25 122 LEU A C 1
ATOM 980 O O . LEU A 1 122 ? -7.055 3.004 4.621 1 92.25 122 LEU A O 1
ATOM 984 N N . ARG A 1 123 ? -5.98 3.588 6.523 1 92.5 123 ARG A N 1
ATOM 985 C CA . ARG A 1 123 ? -5.215 2.348 6.578 1 92.5 123 ARG A CA 1
ATOM 986 C C . ARG A 1 123 ? -6.137 1.133 6.559 1 92.5 123 ARG A C 1
ATOM 988 O O . ARG A 1 123 ? -5.938 0.209 5.766 1 92.5 123 ARG A O 1
ATOM 995 N N . ASP A 1 124 ? -7.156 1.143 7.453 1 92.44 124 ASP A N 1
ATOM 996 C CA . ASP A 1 124 ? -8.078 0.018 7.539 1 92.44 124 ASP A CA 1
ATOM 997 C C . ASP A 1 124 ? -8.82 -0.191 6.219 1 92.44 124 ASP A C 1
ATOM 999 O O . ASP A 1 124 ? -8.969 -1.324 5.758 1 92.44 124 ASP A O 1
ATOM 1003 N N . LYS A 1 125 ? -9.273 0.845 5.66 1 92 125 LYS A N 1
ATOM 1004 C CA . LYS A 1 125 ? -10.031 0.766 4.414 1 92 125 LYS A CA 1
ATOM 1005 C C . LYS A 1 125 ? -9.172 0.22 3.277 1 92 125 LYS A C 1
ATOM 1007 O O . LYS A 1 125 ? -9.625 -0.622 2.5 1 92 125 LYS A O 1
ATOM 1012 N N . VAL A 1 126 ? -7.984 0.721 3.16 1 92.31 126 VAL A N 1
ATOM 1013 C CA . VAL A 1 126 ? -7.094 0.292 2.084 1 92.31 126 VAL A CA 1
ATOM 1014 C C . VAL A 1 126 ? -6.703 -1.17 2.287 1 92.31 126 VAL A C 1
ATOM 1016 O O . VAL A 1 126 ? -6.688 -1.953 1.336 1 92.31 126 VAL A O 1
ATOM 1019 N N . GLU A 1 127 ? -6.371 -1.515 3.48 1 90.31 127 GLU A N 1
ATOM 1020 C CA . GLU A 1 127 ? -6.035 -2.902 3.789 1 90.31 127 GLU A CA 1
ATOM 1021 C C . GLU A 1 127 ? -7.195 -3.838 3.447 1 90.31 127 GLU A C 1
ATOM 1023 O O . GLU A 1 127 ? -6.996 -4.867 2.801 1 90.31 127 GLU A O 1
ATOM 1028 N N . ASP A 1 128 ? -8.383 -3.463 3.965 1 91.19 128 ASP A N 1
ATOM 1029 C CA . ASP A 1 128 ? -9.562 -4.273 3.68 1 91.19 128 ASP A CA 1
ATOM 1030 C C . ASP A 1 128 ? -9.789 -4.402 2.176 1 91.19 128 ASP A C 1
ATOM 1032 O O . ASP A 1 128 ? -10.062 -5.496 1.676 1 91.19 128 ASP A O 1
ATOM 1036 N N . PHE A 1 129 ? -9.734 -3.383 1.521 1 91.19 129 PHE A N 1
ATOM 1037 C CA . PHE A 1 129 ? -9.922 -3.363 0.074 1 91.19 129 PHE A CA 1
ATOM 1038 C C . PHE A 1 129 ? -8.898 -4.254 -0.618 1 91.19 129 PHE A C 1
ATOM 1040 O O . PHE A 1 129 ? -9.25 -5.055 -1.485 1 91.19 129 PHE A O 1
ATOM 1047 N N . CYS A 1 130 ? -7.645 -4.098 -0.281 1 89.94 130 CYS A N 1
ATOM 1048 C CA . CYS A 1 130 ? -6.57 -4.898 -0.864 1 89.94 130 CYS A CA 1
ATOM 1049 C C . CYS A 1 130 ? -6.805 -6.383 -0.622 1 89.94 130 CYS A C 1
ATOM 1051 O O . CYS A 1 130 ? -6.648 -7.199 -1.533 1 89.94 130 CYS A O 1
ATOM 1053 N N . ASN A 1 131 ? -7.207 -6.699 0.6 1 88.69 131 ASN A N 1
ATOM 1054 C CA . ASN A 1 131 ? -7.473 -8.094 0.94 1 88.69 131 ASN A CA 1
ATOM 1055 C C . ASN A 1 131 ? -8.633 -8.664 0.121 1 88.69 131 ASN A C 1
ATOM 1057 O O . ASN A 1 131 ? -8.57 -9.805 -0.328 1 88.69 131 ASN A O 1
ATOM 1061 N N . GLU A 1 132 ? -9.594 -7.898 -0.026 1 90.56 132 GLU A N 1
ATOM 1062 C CA . GLU A 1 132 ? -10.742 -8.336 -0.811 1 90.56 132 GLU A CA 1
ATOM 1063 C C . GLU A 1 132 ? -10.359 -8.586 -2.266 1 90.56 132 GLU A C 1
ATOM 1065 O O . GLU A 1 132 ? -10.742 -9.602 -2.852 1 90.56 132 GLU A O 1
ATOM 1070 N N . GLU A 1 133 ? -9.625 -7.645 -2.818 1 89.25 133 GLU A N 1
ATOM 1071 C CA . GLU A 1 133 ? -9.219 -7.773 -4.215 1 89.25 133 GLU A CA 1
ATOM 1072 C C . GLU A 1 133 ? -8.289 -8.961 -4.418 1 89.25 133 GLU A C 1
ATOM 1074 O O . GLU A 1 133 ? -8.391 -9.672 -5.422 1 89.25 133 GLU A O 1
ATOM 1079 N N . LEU A 1 134 ? -7.441 -9.211 -3.48 1 88.06 134 LEU A N 1
ATOM 1080 C CA . LEU A 1 134 ? -6.523 -10.344 -3.555 1 88.06 134 LEU A CA 1
ATOM 1081 C C . LEU A 1 134 ? -7.281 -11.664 -3.465 1 88.06 134 LEU A C 1
ATOM 1083 O O . LEU A 1 134 ? -6.93 -12.633 -4.141 1 88.06 134 LEU A O 1
ATOM 1087 N N . LYS A 1 135 ? -8.266 -11.688 -2.633 1 88 135 LYS A N 1
ATOM 1088 C CA . LYS A 1 135 ? -9.094 -12.883 -2.5 1 88 135 LYS A CA 1
ATOM 1089 C C . LYS A 1 135 ? -9.797 -13.219 -3.814 1 88 135 LYS A C 1
ATOM 1091 O O . LYS A 1 135 ? -9.875 -14.383 -4.207 1 88 135 LYS A O 1
ATOM 1096 N N . LYS A 1 136 ? -10.297 -12.289 -4.488 1 87.5 136 LYS A N 1
ATOM 1097 C CA . LYS A 1 136 ? -10.914 -12.492 -5.797 1 87.5 136 LYS A CA 1
ATOM 1098 C C . LYS A 1 136 ? -9.93 -13.117 -6.777 1 87.5 136 LYS A C 1
ATOM 1100 O O . LYS A 1 136 ? -10.297 -13.984 -7.566 1 87.5 136 LYS A O 1
ATOM 1105 N N . ILE A 1 137 ? -8.672 -12.602 -6.746 1 86.88 137 ILE A N 1
ATOM 1106 C CA . ILE A 1 137 ? -7.629 -13.109 -7.633 1 86.88 137 ILE A CA 1
ATOM 1107 C C . ILE A 1 137 ? -7.316 -14.562 -7.281 1 86.88 137 ILE A C 1
ATOM 1109 O O . ILE A 1 137 ? -7.195 -15.406 -8.164 1 86.88 137 ILE A O 1
ATOM 1113 N N . SER A 1 138 ? -7.223 -14.773 -6.02 1 84.12 138 SER A N 1
ATOM 1114 C CA . SER A 1 138 ? -6.914 -16.125 -5.555 1 84.12 138 SER A CA 1
ATOM 1115 C C . SER A 1 138 ? -8.031 -17.094 -5.906 1 84.12 138 SER A C 1
ATOM 1117 O O . SER A 1 138 ? -7.773 -18.25 -6.258 1 84.12 138 SER A O 1
ATOM 1119 N N . ASP A 1 139 ? -9.25 -16.672 -5.754 1 82.38 139 ASP A N 1
ATOM 1120 C CA . ASP A 1 139 ? -10.391 -17.516 -6.074 1 82.38 139 ASP A CA 1
ATOM 1121 C C . ASP A 1 139 ? -10.445 -17.828 -7.566 1 82.38 139 ASP A C 1
ATOM 1123 O O . ASP A 1 139 ? -10.875 -18.922 -7.961 1 82.38 139 ASP A O 1
ATOM 1127 N N . ARG A 1 140 ? -10.094 -16.953 -8.438 1 74.38 140 ARG A N 1
ATOM 1128 C CA . ARG A 1 140 ? -10.039 -17.172 -9.883 1 74.38 140 ARG A CA 1
ATOM 1129 C C . ARG A 1 140 ? -8.938 -18.156 -10.25 1 74.38 140 ARG A C 1
ATOM 1131 O O . ARG A 1 140 ? -9.102 -18.969 -11.156 1 74.38 140 ARG A O 1
ATOM 1138 N N . GLY A 1 141 ? -7.84 -17.844 -9.625 1 65.38 141 GLY A N 1
ATOM 1139 C CA . GLY A 1 141 ? -6.734 -18.75 -9.883 1 65.38 141 GLY A CA 1
ATOM 1140 C C . GLY A 1 141 ? -6.988 -20.156 -9.375 1 65.38 141 GLY A C 1
ATOM 1141 O O . GLY A 1 141 ? -6.602 -21.141 -10.016 1 65.38 141 GLY A O 1
ATOM 1142 N N . SER A 1 142 ? -7.504 -20.109 -8.016 1 56.88 142 SER A N 1
ATOM 1143 C CA . SER A 1 142 ? -7.805 -21.422 -7.445 1 56.88 142 SER A CA 1
ATOM 1144 C C . SER A 1 142 ? -8.938 -22.109 -8.203 1 56.88 142 SER A C 1
ATOM 1146 O O . SER A 1 142 ? -9.047 -23.328 -8.18 1 56.88 142 SER A O 1
ATOM 1148 N N . GLY A 1 143 ? -9.977 -21.281 -8.43 1 49.31 143 GLY A N 1
ATOM 1149 C CA . GLY A 1 143 ? -11.086 -21.906 -9.141 1 49.31 143 GLY A CA 1
ATOM 1150 C C . GLY A 1 143 ? -10.641 -22.703 -10.352 1 49.31 143 GLY A C 1
ATOM 1151 O O . GLY A 1 143 ? -11.367 -23.578 -10.828 1 49.31 143 GLY A O 1
ATOM 1152 N N . ALA A 1 144 ? -9.703 -22.312 -11.109 1 44.56 144 ALA A N 1
ATOM 1153 C CA . ALA A 1 144 ? -9.367 -23.359 -12.086 1 44.56 144 ALA A CA 1
ATOM 1154 C C . ALA A 1 144 ? -8.969 -24.656 -11.383 1 44.56 144 ALA A C 1
ATOM 1156 O O . ALA A 1 144 ? -9.188 -25.734 -11.922 1 44.56 144 ALA A O 1
ATOM 1157 N N . THR A 1 145 ? -8.023 -24.547 -10.188 1 40.25 145 THR A N 1
ATOM 1158 C CA . THR A 1 145 ? -7.879 -25.688 -9.289 1 40.25 145 THR A CA 1
ATOM 1159 C C . THR A 1 145 ? -8.648 -25.453 -7.988 1 40.25 145 THR A C 1
ATOM 1161 O O . THR A 1 145 ? -8.266 -24.625 -7.176 1 40.25 145 THR A O 1
ATOM 1164 N N . SER A 1 146 ? -9.875 -25.297 -7.84 1 34 146 SER A N 1
ATOM 1165 C CA . SER A 1 146 ? -10.758 -24.906 -6.75 1 34 146 SER A CA 1
ATOM 1166 C C . SER A 1 146 ? -10.359 -25.578 -5.445 1 34 146 SER A C 1
ATOM 1168 O O . SER A 1 146 ? -10.977 -26.578 -5.043 1 34 146 SER A O 1
ATOM 1170 N N . TYR A 1 147 ? -9.102 -25.891 -4.922 1 30.91 147 TYR A N 1
ATOM 1171 C CA . TYR A 1 147 ? -9.078 -26.234 -3.504 1 30.91 147 TYR A CA 1
ATOM 1172 C C . TYR A 1 147 ? -9.398 -25.016 -2.643 1 30.91 147 TYR A C 1
ATOM 1174 O O . TYR A 1 147 ? -8.953 -23.906 -2.938 1 30.91 147 TYR A O 1
ATOM 1182 N N . ASN A 1 148 ? -10.523 -24.906 -1.936 1 32.72 148 ASN A N 1
ATOM 1183 C CA . ASN A 1 148 ? -11.07 -24.062 -0.884 1 32.72 148 ASN A CA 1
ATOM 1184 C C . ASN A 1 148 ? -10.008 -23.672 0.14 1 32.72 148 ASN A C 1
ATOM 1186 O O . ASN A 1 148 ? -9.758 -24.422 1.094 1 32.72 148 ASN A O 1
ATOM 1190 N N . ILE A 1 149 ? -8.844 -23.219 -0.033 1 31.27 149 ILE A N 1
ATOM 1191 C CA . ILE A 1 149 ? -8.047 -22.906 1.146 1 31.27 149 ILE A CA 1
ATOM 1192 C C . ILE A 1 149 ? -8.656 -21.719 1.886 1 31.27 149 ILE A C 1
ATOM 1194 O O . ILE A 1 149 ? -8.852 -20.641 1.304 1 31.27 149 ILE A O 1
ATOM 1198 N N . PRO A 1 150 ? -9.242 -21.844 3.086 1 31.34 150 PRO A N 1
ATOM 1199 C CA . PRO A 1 150 ? -9.789 -20.797 3.949 1 31.34 150 PRO A CA 1
ATOM 1200 C C . PRO A 1 150 ? -8.805 -19.672 4.215 1 31.34 150 PRO A C 1
ATOM 1202 O O . PRO A 1 150 ? -7.652 -19.922 4.57 1 31.34 150 PRO A O 1
ATOM 1205 N N . ILE A 1 151 ? -8.859 -18.609 3.547 1 32.28 151 ILE A N 1
ATOM 1206 C CA . ILE A 1 151 ? -8.086 -17.391 3.736 1 32.28 151 ILE A CA 1
ATOM 1207 C C . ILE A 1 151 ? -8.234 -16.906 5.176 1 32.28 151 ILE A C 1
ATOM 1209 O O . ILE A 1 151 ? -7.68 -15.867 5.547 1 32.28 151 ILE A O 1
ATOM 1213 N N . SER A 1 152 ? -9.086 -17.484 6 1 32.78 152 SER A N 1
ATOM 1214 C CA . SER A 1 152 ? -9.266 -17.016 7.371 1 32.78 152 SER A CA 1
ATOM 1215 C C . SER A 1 152 ? -7.938 -16.922 8.102 1 32.78 152 SER A C 1
ATOM 1217 O O . SER A 1 152 ? -7.844 -16.281 9.156 1 32.78 152 SER A O 1
ATOM 1219 N N . SER A 1 153 ? -6.977 -17.875 8.031 1 30.34 153 SER A N 1
ATOM 1220 C CA . SER A 1 153 ? -5.855 -17.906 8.961 1 30.34 153 SER A CA 1
ATOM 1221 C C . SER A 1 153 ? -4.844 -16.797 8.664 1 30.34 153 SER A C 1
ATOM 1223 O O . SER A 1 153 ? -3.746 -16.797 9.219 1 30.34 153 SER A O 1
ATOM 1225 N N . LEU A 1 154 ? -4.93 -16.141 7.586 1 27.69 154 LEU A N 1
ATOM 1226 C CA . LEU A 1 154 ? -3.898 -15.133 7.344 1 27.69 154 LEU A CA 1
ATOM 1227 C C . LEU A 1 154 ? -3.979 -14.008 8.375 1 27.69 154 LEU A C 1
ATOM 1229 O O . LEU A 1 154 ? -3.02 -13.258 8.547 1 27.69 154 LEU A O 1
ATOM 1233 N N . TRP A 1 155 ? -5.191 -13.547 8.711 1 31.19 155 TRP A N 1
ATOM 1234 C CA . TRP A 1 155 ? -5.234 -12.398 9.617 1 31.19 155 TRP A CA 1
ATOM 1235 C C . TRP A 1 155 ? -5.094 -12.852 11.07 1 31.19 155 TRP A C 1
ATOM 1237 O O . TRP A 1 155 ? -5.211 -12.039 11.992 1 31.19 155 TRP A O 1
ATOM 1247 N N . ILE A 1 156 ? -5.129 -14.164 11.398 1 23.44 156 ILE A N 1
ATOM 1248 C CA . ILE A 1 156 ? -4.973 -14.227 12.844 1 23.44 156 ILE A CA 1
ATOM 1249 C C . ILE A 1 156 ? -3.518 -13.953 13.219 1 23.44 156 ILE A C 1
ATOM 1251 O O . ILE A 1 156 ? -2.6 -14.484 12.594 1 23.44 156 ILE A O 1
ATOM 1255 N N . MET B 1 1 ? 1.336 32.531 25.734 1 70.75 1 MET B N 1
ATOM 1256 C CA . MET B 1 1 ? 1.27 32.531 24.281 1 70.75 1 MET B CA 1
ATOM 1257 C C . MET B 1 1 ? 2.434 31.734 23.688 1 70.75 1 MET B C 1
ATOM 1259 O O . MET B 1 1 ? 2.232 30.859 22.844 1 70.75 1 MET B O 1
ATOM 1263 N N . ARG B 1 2 ? 3.732 31.906 24.172 1 72.75 2 ARG B N 1
ATOM 1264 C CA . ARG B 1 2 ? 4.879 31.141 23.703 1 72.75 2 ARG B CA 1
ATOM 1265 C C . ARG B 1 2 ? 4.688 29.656 23.953 1 72.75 2 ARG B C 1
ATOM 1267 O O . ARG B 1 2 ? 5.031 28.828 23.109 1 72.75 2 ARG B O 1
ATOM 1274 N N . GLU B 1 3 ? 4.102 29.391 25 1 76.56 3 GLU B N 1
ATOM 1275 C CA . GLU B 1 3 ? 3.836 27.984 25.312 1 76.56 3 GLU B CA 1
ATOM 1276 C C . GLU B 1 3 ? 2.842 27.375 24.328 1 76.56 3 GLU B C 1
ATOM 1278 O O . GLU B 1 3 ? 2.959 26.203 23.969 1 76.56 3 GLU B O 1
ATOM 1283 N N . ALA B 1 4 ? 1.992 28.188 23.938 1 71.25 4 ALA B N 1
ATOM 1284 C CA . ALA B 1 4 ? 1.004 27.703 22.984 1 71.25 4 ALA B CA 1
ATOM 1285 C C . ALA B 1 4 ? 1.657 27.375 21.641 1 71.25 4 ALA B C 1
ATOM 1287 O O . ALA B 1 4 ? 1.302 26.391 21 1 71.25 4 ALA B O 1
ATOM 1288 N N . VAL B 1 5 ? 2.607 28.156 21.203 1 75.69 5 VAL B N 1
ATOM 1289 C CA . VAL B 1 5 ? 3.344 27.906 19.969 1 75.69 5 VAL B CA 1
ATOM 1290 C C . VAL B 1 5 ? 4.098 26.594 20.062 1 75.69 5 VAL B C 1
ATOM 1292 O O . VAL B 1 5 ? 4.066 25.781 19.141 1 75.69 5 VAL B O 1
ATOM 1295 N N . GLU B 1 6 ? 4.793 26.297 21.156 1 80.12 6 GLU B N 1
ATOM 1296 C CA . GLU B 1 6 ? 5.52 25.047 21.359 1 80.12 6 GLU B CA 1
ATOM 1297 C C . GLU B 1 6 ? 4.57 23.844 21.344 1 80.12 6 GLU B C 1
ATOM 1299 O O . GLU B 1 6 ? 4.926 22.781 20.844 1 80.12 6 GLU B O 1
ATOM 1304 N N . SER B 1 7 ? 3.418 24.078 21.859 1 81.5 7 SER B N 1
ATOM 1305 C CA . SER B 1 7 ? 2.408 23.031 21.875 1 81.5 7 SER B CA 1
ATOM 1306 C C . SER B 1 7 ? 1.971 22.672 20.453 1 81.5 7 SER B C 1
ATOM 1308 O O . SER B 1 7 ? 1.753 21.5 20.141 1 81.5 7 SER B O 1
ATOM 1310 N N . HIS B 1 8 ? 1.979 23.656 19.547 1 81.88 8 HIS B N 1
ATOM 1311 C CA . HIS B 1 8 ? 1.624 23.391 18.156 1 81.88 8 HIS B CA 1
ATOM 1312 C C . HIS B 1 8 ? 2.688 22.547 17.469 1 81.88 8 HIS B C 1
ATOM 1314 O O . HIS B 1 8 ? 2.361 21.625 16.734 1 81.88 8 HIS B O 1
ATOM 1320 N N . LYS B 1 9 ? 3.898 22.844 17.781 1 85.62 9 LYS B N 1
ATOM 1321 C CA . LYS B 1 9 ? 5.004 22.094 17.188 1 85.62 9 LYS B CA 1
ATOM 1322 C C . LYS B 1 9 ? 5.008 20.656 17.672 1 85.62 9 LYS B C 1
ATOM 1324 O O . LYS B 1 9 ? 5.242 19.734 16.891 1 85.62 9 LYS B O 1
ATOM 1329 N N . HIS B 1 10 ? 4.762 20.484 18.922 1 88.31 10 HIS B N 1
ATOM 1330 C CA . HIS B 1 10 ? 4.719 19.141 19.484 1 88.31 10 HIS B CA 1
ATOM 1331 C C . HIS B 1 10 ? 3.564 18.328 18.906 1 88.31 10 HIS B C 1
ATOM 1333 O O . HIS B 1 10 ? 3.725 17.156 18.594 1 88.31 10 HIS B O 1
ATOM 1339 N N . SER B 1 11 ? 2.408 18.922 18.844 1 87.38 11 SER B N 1
ATOM 1340 C CA . SER B 1 11 ? 1.237 18.25 18.281 1 87.38 11 SER B CA 1
ATOM 1341 C C . SER B 1 11 ? 1.48 17.828 16.828 1 87.38 11 SER B C 1
ATOM 1343 O O . SER B 1 11 ? 1.147 16.703 16.453 1 87.38 11 SER B O 1
ATOM 1345 N N . ALA B 1 12 ? 2.072 18.688 16.062 1 90.25 12 ALA B N 1
ATOM 1346 C CA . ALA B 1 12 ? 2.361 18.375 14.664 1 90.25 12 ALA B CA 1
ATOM 1347 C C . ALA B 1 12 ? 3.385 17.234 14.555 1 90.25 12 ALA B C 1
ATOM 1349 O O . ALA B 1 12 ? 3.24 16.344 13.727 1 90.25 12 ALA B O 1
ATOM 1350 N N . GLN B 1 13 ? 4.418 17.281 15.359 1 92.69 13 GLN B N 1
ATOM 1351 C CA . GLN B 1 13 ? 5.434 16.234 15.344 1 92.69 13 GLN B CA 1
ATOM 1352 C C . GLN B 1 13 ? 4.828 14.883 15.703 1 92.69 13 GLN B C 1
ATOM 1354 O O . GLN B 1 13 ? 5.16 13.867 15.086 1 92.69 13 GLN B O 1
ATOM 1359 N N . THR B 1 14 ? 3.984 14.891 16.688 1 92.56 14 THR B N 1
ATOM 1360 C CA . THR B 1 14 ? 3.305 13.656 17.062 1 92.56 14 THR B CA 1
ATOM 1361 C C . THR B 1 14 ? 2.451 13.133 15.906 1 92.56 14 THR B C 1
ATOM 1363 O O . THR B 1 14 ? 2.445 11.93 15.625 1 92.56 14 THR B O 1
ATOM 1366 N N . ALA B 1 15 ? 1.774 13.984 15.25 1 91.56 15 ALA B N 1
ATOM 1367 C CA . ALA B 1 15 ? 0.942 13.594 14.117 1 91.56 15 ALA B CA 1
ATOM 1368 C C . ALA B 1 15 ? 1.788 12.992 13 1 91.56 15 ALA B C 1
ATOM 1370 O O . ALA B 1 15 ? 1.377 12.031 12.352 1 91.56 15 ALA B O 1
ATOM 1371 N N . VAL B 1 16 ? 2.939 13.578 12.75 1 94.88 16 VAL B N 1
ATOM 1372 C CA . VAL B 1 16 ? 3.848 13.07 11.727 1 94.88 16 VAL B CA 1
ATOM 1373 C C . VAL B 1 16 ? 4.305 11.664 12.094 1 94.88 16 VAL B C 1
ATOM 1375 O O . VAL B 1 16 ? 4.254 10.75 11.266 1 94.88 16 VAL B O 1
ATOM 1378 N N . GLU B 1 17 ? 4.727 11.477 13.281 1 95 17 GLU B N 1
ATOM 1379 C CA . GLU B 1 17 ? 5.203 10.172 13.734 1 95 17 GLU B CA 1
ATOM 1380 C C . GLU B 1 17 ? 4.102 9.125 13.656 1 95 17 GLU B C 1
ATOM 1382 O O . GLU B 1 17 ? 4.348 7.992 13.227 1 95 17 GLU B O 1
ATOM 1387 N N . ASP B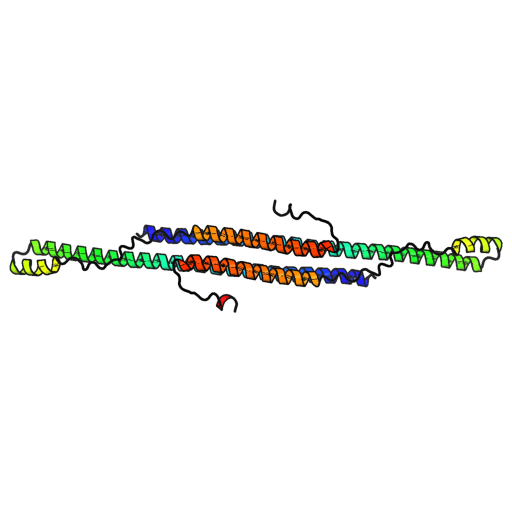 1 18 ? 2.963 9.5 14.148 1 93 18 ASP B N 1
ATOM 1388 C CA . ASP B 1 18 ? 1.824 8.594 14.07 1 93 18 ASP B CA 1
ATOM 1389 C C . ASP B 1 18 ? 1.526 8.211 12.625 1 93 18 ASP B C 1
ATOM 1391 O O . ASP B 1 18 ? 1.291 7.039 12.32 1 93 18 ASP B O 1
ATOM 1395 N N . SER B 1 19 ? 1.498 9.156 11.75 1 92.81 19 SER B N 1
ATOM 1396 C CA . SER B 1 19 ? 1.22 8.906 10.336 1 92.81 19 SER B CA 1
ATOM 1397 C C . SER B 1 19 ? 2.256 7.973 9.727 1 92.81 19 SER B C 1
ATOM 1399 O O . SER B 1 19 ? 1.905 7.031 9.008 1 92.81 19 SER B O 1
ATOM 1401 N N . GLU B 1 20 ? 3.521 8.203 9.992 1 95.5 20 GLU B N 1
ATOM 1402 C CA . GLU B 1 20 ? 4.582 7.344 9.477 1 95.5 20 GLU B CA 1
ATOM 1403 C C . GLU B 1 20 ? 4.406 5.906 9.953 1 95.5 20 GLU B C 1
ATOM 1405 O O . GLU B 1 20 ? 4.613 4.961 9.195 1 95.5 20 GLU B O 1
ATOM 1410 N N . LYS B 1 21 ? 4.047 5.812 11.211 1 95.31 21 LYS B N 1
ATOM 1411 C CA . LYS B 1 21 ? 3.82 4.48 11.766 1 95.31 21 LYS B CA 1
ATOM 1412 C C . LYS B 1 21 ? 2.672 3.773 11.055 1 95.31 21 LYS B C 1
ATOM 1414 O O . LYS B 1 21 ? 2.783 2.6 10.703 1 95.31 21 LYS B O 1
ATOM 1419 N N . ILE B 1 22 ? 1.626 4.395 10.875 1 93.62 22 ILE B N 1
ATOM 1420 C CA . ILE B 1 22 ? 0.438 3.818 10.258 1 93.62 22 ILE B CA 1
ATOM 1421 C C . ILE B 1 22 ? 0.752 3.414 8.82 1 93.62 22 ILE B C 1
ATOM 1423 O O . ILE B 1 22 ? 0.393 2.318 8.383 1 93.62 22 ILE B O 1
ATOM 1427 N N . PHE B 1 23 ? 1.427 4.277 8.047 1 95.25 23 PHE B N 1
ATOM 1428 C CA . PHE B 1 23 ? 1.768 3.961 6.664 1 95.25 23 PHE B CA 1
ATOM 1429 C C . PHE B 1 23 ? 2.752 2.799 6.602 1 95.25 23 PHE B C 1
ATOM 1431 O O . PHE B 1 23 ? 2.711 1.993 5.668 1 95.25 23 PHE B O 1
ATOM 1438 N N . THR B 1 24 ? 3.629 2.721 7.598 1 96.31 24 THR B N 1
ATOM 1439 C CA . THR B 1 24 ? 4.535 1.58 7.664 1 96.31 24 THR B CA 1
ATOM 1440 C C . THR B 1 24 ? 3.756 0.279 7.828 1 96.31 24 THR B C 1
ATOM 1442 O O . THR B 1 24 ? 4.07 -0.726 7.188 1 96.31 24 THR B O 1
ATOM 1445 N N . GLU B 1 25 ? 2.803 0.314 8.672 1 92.56 25 GLU B N 1
ATOM 1446 C CA . GLU B 1 25 ? 1.953 -0.859 8.859 1 92.56 25 GLU B CA 1
ATOM 1447 C C . GLU B 1 25 ? 1.234 -1.234 7.566 1 92.56 25 GLU B C 1
ATOM 1449 O O . GLU B 1 25 ? 1.114 -2.416 7.238 1 92.56 25 GLU B O 1
ATOM 1454 N N . LEU B 1 26 ? 0.755 -0.271 6.891 1 93.19 26 LEU B N 1
ATOM 1455 C CA . LEU B 1 26 ? 0.081 -0.501 5.617 1 93.19 26 LEU B CA 1
ATOM 1456 C C . LEU B 1 26 ? 1.028 -1.146 4.613 1 93.19 26 LEU B C 1
ATOM 1458 O O . LEU B 1 26 ? 0.662 -2.113 3.939 1 93.19 26 LEU B O 1
ATOM 1462 N N . ILE B 1 27 ? 2.205 -0.668 4.5 1 95.88 27 ILE B N 1
ATOM 1463 C CA . ILE B 1 27 ? 3.203 -1.204 3.58 1 95.88 27 ILE B CA 1
ATOM 1464 C C . ILE B 1 27 ? 3.504 -2.658 3.934 1 95.88 27 ILE B C 1
ATOM 1466 O O . ILE B 1 27 ? 3.58 -3.516 3.051 1 95.88 27 ILE B O 1
ATOM 1470 N N . CYS B 1 28 ? 3.637 -2.902 5.219 1 94.75 28 CYS B N 1
ATOM 1471 C CA . CYS B 1 28 ? 3.877 -4.27 5.672 1 94.75 28 CYS B CA 1
ATOM 1472 C C . CYS B 1 28 ? 2.754 -5.195 5.223 1 94.75 28 CYS B C 1
ATOM 1474 O O . CYS B 1 28 ? 3.008 -6.32 4.781 1 94.75 28 CYS B O 1
ATOM 1476 N N . SER B 1 29 ? 1.597 -4.715 5.359 1 90.75 29 SER B N 1
ATOM 1477 C CA . SER B 1 29 ? 0.447 -5.512 4.941 1 90.75 29 SER B CA 1
ATOM 1478 C C . SER B 1 29 ? 0.49 -5.805 3.447 1 90.75 29 SER B C 1
ATOM 1480 O O . SER B 1 29 ? 0.186 -6.922 3.02 1 90.75 29 SER B O 1
ATOM 1482 N N . ILE B 1 30 ? 0.832 -4.844 2.641 1 93.12 30 ILE B N 1
ATOM 1483 C CA . ILE B 1 30 ? 0.919 -5.012 1.194 1 93.12 30 ILE B CA 1
ATOM 1484 C C . ILE B 1 30 ? 2.033 -6 0.855 1 93.12 30 ILE B C 1
ATOM 1486 O O . ILE B 1 30 ? 1.877 -6.836 -0.038 1 93.12 30 ILE B O 1
ATOM 1490 N N . GLU B 1 31 ? 3.143 -5.984 1.588 1 95.06 31 GLU B N 1
ATOM 1491 C CA . GLU B 1 31 ? 4.234 -6.938 1.402 1 95.06 31 GLU B CA 1
ATOM 1492 C C . GLU B 1 31 ? 3.777 -8.367 1.695 1 95.06 31 GLU B C 1
ATOM 1494 O O . GLU B 1 31 ? 4.137 -9.297 0.975 1 95.06 31 GLU B O 1
ATOM 1499 N N . LYS B 1 32 ? 3.055 -8.477 2.746 1 92.69 32 LYS B N 1
ATOM 1500 C CA . LYS B 1 32 ? 2.514 -9.789 3.086 1 92.69 32 LYS B CA 1
ATOM 1501 C C . LYS B 1 32 ? 1.605 -10.312 1.977 1 92.69 32 LYS B C 1
ATOM 1503 O O . LYS B 1 32 ? 1.688 -11.484 1.603 1 92.69 32 LYS B O 1
ATOM 1508 N N . SER B 1 33 ? 0.754 -9.5 1.484 1 89.62 33 SER B N 1
ATOM 1509 C CA . SER B 1 33 ? -0.122 -9.883 0.38 1 89.62 33 SER B CA 1
ATOM 1510 C C . SER B 1 33 ? 0.683 -10.328 -0.837 1 89.62 33 SER B C 1
ATOM 1512 O O . SER B 1 33 ? 0.305 -11.273 -1.523 1 89.62 33 SER B O 1
ATOM 1514 N N . CYS B 1 34 ? 1.738 -9.609 -1.082 1 94.12 34 CYS B N 1
ATOM 1515 C CA . CYS B 1 34 ? 2.613 -9.984 -2.188 1 94.12 34 CYS B CA 1
ATOM 1516 C C . CYS B 1 34 ? 3.188 -11.375 -1.979 1 94.12 34 CYS B C 1
ATOM 1518 O O . CYS B 1 34 ? 3.191 -12.195 -2.9 1 94.12 34 CYS B O 1
ATOM 1520 N N . SER B 1 35 ? 3.617 -11.625 -0.771 1 95 35 SER B N 1
ATOM 1521 C CA . SER B 1 35 ? 4.176 -12.93 -0.447 1 95 35 SER B CA 1
ATOM 1522 C C . SER B 1 35 ? 3.141 -14.039 -0.642 1 95 35 SER B C 1
ATOM 1524 O O . SER B 1 35 ? 3.469 -15.125 -1.125 1 95 35 SER B O 1
ATOM 1526 N N . GLU B 1 36 ? 2.023 -13.773 -0.244 1 89.06 36 GLU B N 1
ATOM 1527 C CA . GLU B 1 36 ? 0.952 -14.75 -0.411 1 89.06 36 GLU B CA 1
ATOM 1528 C C . GLU B 1 36 ? 0.707 -15.055 -1.887 1 89.06 36 GLU B C 1
ATOM 1530 O O . GLU B 1 36 ? 0.503 -16.203 -2.262 1 89.06 36 GLU B O 1
ATOM 1535 N N . LEU B 1 37 ? 0.661 -14.023 -2.688 1 90.75 37 LEU B N 1
ATOM 1536 C CA . LEU B 1 37 ? 0.458 -14.203 -4.121 1 90.75 37 LEU B CA 1
ATOM 1537 C C . LEU B 1 37 ? 1.592 -15.016 -4.738 1 90.75 37 LEU B C 1
ATOM 1539 O O . LEU B 1 37 ? 1.352 -15.898 -5.562 1 90.75 37 LEU B O 1
ATOM 1543 N N . ILE B 1 38 ? 2.793 -14.781 -4.367 1 93.75 38 ILE B N 1
ATOM 1544 C CA . ILE B 1 38 ? 3.953 -15.516 -4.863 1 93.75 38 ILE B CA 1
ATOM 1545 C C . ILE B 1 38 ? 3.83 -16.984 -4.496 1 93.75 38 ILE B C 1
ATOM 1547 O O . ILE B 1 38 ? 4.113 -17.875 -5.316 1 93.75 38 ILE B O 1
ATOM 1551 N N . GLN B 1 39 ? 3.391 -17.219 -3.291 1 93.56 39 GLN B N 1
ATOM 1552 C CA . GLN B 1 39 ? 3.207 -18.594 -2.863 1 93.56 39 GLN B CA 1
ATOM 1553 C C . GLN B 1 39 ? 2.152 -19.297 -3.713 1 93.56 39 GLN B C 1
ATOM 1555 O O . GLN B 1 39 ? 2.312 -20.469 -4.07 1 93.56 39 GLN B O 1
ATOM 1560 N N . LEU B 1 40 ? 1.129 -18.641 -4.016 1 89.25 40 LEU B N 1
ATOM 1561 C CA . LEU B 1 40 ? 0.082 -19.203 -4.863 1 89.25 40 LEU B CA 1
ATOM 1562 C C . LEU B 1 40 ? 0.641 -19.594 -6.227 1 89.25 40 LEU B C 1
ATOM 1564 O O . LEU B 1 40 ? 0.341 -20.688 -6.738 1 89.25 40 LEU B O 1
ATOM 1568 N N . ILE B 1 41 ? 1.417 -18.734 -6.797 1 91.44 41 ILE B N 1
ATOM 1569 C CA . ILE B 1 41 ? 2.018 -19 -8.102 1 91.44 41 ILE B CA 1
ATOM 1570 C C . ILE B 1 41 ? 2.912 -20.234 -8.016 1 91.44 41 ILE B C 1
ATOM 1572 O O . ILE B 1 41 ? 2.828 -21.125 -8.867 1 91.44 41 ILE B O 1
ATOM 1576 N N . ARG B 1 42 ? 3.691 -20.312 -6.996 1 92.75 42 ARG B N 1
ATOM 1577 C CA . ARG B 1 42 ? 4.625 -21.406 -6.824 1 92.75 42 ARG B CA 1
ATOM 1578 C C . ARG B 1 42 ? 3.885 -22.719 -6.59 1 92.75 42 ARG B C 1
ATOM 1580 O O . ARG B 1 42 ? 4.301 -23.781 -7.078 1 92.75 42 ARG B O 1
ATOM 1587 N N . ASP B 1 43 ? 2.822 -22.703 -5.863 1 89.94 43 ASP B N 1
ATOM 1588 C CA . ASP B 1 43 ? 2.023 -23.906 -5.641 1 89.94 43 ASP B CA 1
ATOM 1589 C C . ASP B 1 43 ? 1.435 -24.422 -6.953 1 89.94 43 ASP B C 1
ATOM 1591 O O . ASP B 1 43 ? 1.429 -25.625 -7.199 1 89.94 43 ASP B O 1
ATOM 1595 N N . GLN B 1 44 ? 0.898 -23.484 -7.699 1 86.38 44 GLN B N 1
ATOM 1596 C CA . GLN B 1 44 ? 0.333 -23.875 -8.984 1 86.38 44 GLN B CA 1
ATOM 1597 C C . GLN B 1 44 ? 1.405 -24.453 -9.914 1 86.38 44 GLN B C 1
ATOM 1599 O O . GLN B 1 44 ? 1.161 -25.422 -10.625 1 86.38 44 GLN B O 1
ATOM 1604 N N . GLU B 1 45 ? 2.516 -23.75 -9.922 1 89.06 45 GLU B N 1
ATOM 1605 C CA . GLU B 1 45 ? 3.656 -24.25 -10.672 1 89.06 45 GLU B CA 1
ATOM 1606 C C . GLU B 1 45 ? 3.996 -25.688 -10.266 1 89.06 45 GLU B C 1
ATOM 1608 O O . GLU B 1 45 ? 4.16 -26.562 -11.117 1 89.06 45 GLU B O 1
ATOM 1613 N N . LYS B 1 46 ? 4.074 -25.969 -9.016 1 89.75 46 LYS B N 1
ATOM 1614 C CA . LYS B 1 46 ? 4.434 -27.281 -8.5 1 89.75 46 LYS B CA 1
ATOM 1615 C C . LYS B 1 46 ? 3.396 -28.328 -8.898 1 89.75 46 LYS B C 1
ATOM 1617 O O . LYS B 1 46 ? 3.75 -29.453 -9.258 1 89.75 46 LYS B O 1
ATOM 1622 N N . ALA B 1 47 ? 2.166 -27.969 -8.781 1 85.5 47 ALA B N 1
ATOM 1623 C CA . ALA B 1 47 ? 1.099 -28.891 -9.156 1 85.5 47 ALA B CA 1
ATOM 1624 C C . ALA B 1 47 ? 1.169 -29.25 -10.641 1 85.5 47 ALA B C 1
ATOM 1626 O O . ALA B 1 47 ? 1.028 -30.422 -11.016 1 85.5 47 ALA B O 1
ATOM 1627 N N . ALA B 1 48 ? 1.341 -28.203 -11.445 1 83.75 48 ALA B N 1
ATOM 1628 C CA . ALA B 1 48 ? 1.405 -28.422 -12.891 1 83.75 48 ALA B CA 1
ATOM 1629 C C . ALA B 1 48 ? 2.609 -29.297 -13.25 1 83.75 48 ALA B C 1
ATOM 1631 O O . ALA B 1 48 ? 2.496 -30.203 -14.07 1 83.75 48 ALA B O 1
ATOM 1632 N N . VAL B 1 49 ? 3.734 -29.016 -12.664 1 85.69 49 VAL B N 1
ATOM 1633 C CA . VAL B 1 49 ? 4.957 -29.766 -12.938 1 85.69 49 VAL B CA 1
ATOM 1634 C C . VAL B 1 49 ? 4.801 -31.203 -12.461 1 85.69 49 VAL B C 1
ATOM 1636 O O . VAL B 1 49 ? 5.195 -32.125 -13.156 1 85.69 49 VAL B O 1
ATOM 1639 N N . SER B 1 50 ? 4.227 -31.406 -11.289 1 86.19 50 SER B N 1
ATOM 1640 C CA . SER B 1 50 ? 4.008 -32.75 -10.766 1 86.19 50 SER B CA 1
ATOM 1641 C C . SER B 1 50 ? 3.121 -33.562 -11.695 1 86.19 50 SER B C 1
ATOM 1643 O O . SER B 1 50 ? 3.393 -34.75 -11.953 1 86.19 50 SER B O 1
ATOM 1645 N N . ARG B 1 51 ? 2.072 -32.969 -12.172 1 83.06 51 ARG B N 1
ATOM 1646 C CA . ARG B 1 51 ? 1.168 -33.625 -13.094 1 83.06 51 ARG B CA 1
ATOM 1647 C C . ARG B 1 51 ? 1.887 -34.031 -14.375 1 83.06 51 ARG B C 1
ATOM 1649 O O . ARG B 1 51 ? 1.7 -35.125 -14.891 1 83.06 51 ARG B O 1
ATOM 1656 N N . ALA B 1 52 ? 2.652 -33.125 -14.883 1 81.38 52 ALA B N 1
ATOM 1657 C CA . ALA B 1 52 ? 3.395 -33.406 -16.109 1 81.38 52 ALA B CA 1
ATOM 1658 C C . ALA B 1 52 ? 4.387 -34.531 -15.914 1 81.38 52 ALA B C 1
ATOM 1660 O O . ALA B 1 52 ? 4.523 -35.406 -16.766 1 81.38 52 ALA B O 1
ATOM 1661 N N . GLU B 1 53 ? 5.039 -34.562 -14.742 1 83.19 53 GLU B N 1
ATOM 1662 C CA . GLU B 1 53 ? 6.02 -35.594 -14.445 1 83.19 53 GLU B CA 1
ATOM 1663 C C . GLU B 1 53 ? 5.348 -36.938 -14.281 1 83.19 53 GLU B C 1
ATOM 1665 O O . GLU B 1 53 ? 5.891 -37.969 -14.711 1 83.19 53 GLU B O 1
ATOM 1670 N N . GLU B 1 54 ? 4.25 -36.969 -13.672 1 83.38 54 GLU B N 1
ATOM 1671 C CA . GLU B 1 54 ? 3.514 -38.219 -13.531 1 83.38 54 GLU B CA 1
ATOM 1672 C C . GLU B 1 54 ? 3.125 -38.812 -14.891 1 83.38 54 GLU B C 1
ATOM 1674 O O . GLU B 1 54 ? 3.227 -40 -15.117 1 83.38 54 GLU B O 1
ATOM 1679 N N . GLN B 1 55 ? 2.678 -37.938 -15.766 1 81.94 55 GLN B N 1
ATOM 1680 C CA . GLN B 1 55 ? 2.299 -38.375 -17.109 1 81.94 55 GLN B CA 1
ATOM 1681 C C . GLN B 1 55 ? 3.508 -38.906 -17.875 1 81.94 55 GLN B C 1
ATOM 1683 O O . GLN B 1 55 ? 3.412 -39.938 -18.562 1 81.94 55 GLN B O 1
ATOM 1688 N N . LEU B 1 56 ? 4.641 -38.219 -17.719 1 83.62 56 LEU B N 1
ATOM 1689 C CA . LEU B 1 56 ? 5.867 -38.625 -18.375 1 83.62 56 LEU B CA 1
ATOM 1690 C C . LEU B 1 56 ? 6.281 -40.031 -17.875 1 83.62 56 LEU B C 1
ATOM 1692 O O . LEU B 1 56 ? 6.664 -40.875 -18.688 1 83.62 56 LEU B O 1
ATOM 1696 N N . GLU B 1 57 ? 6.16 -40.25 -16.609 1 85.12 57 GLU B N 1
ATOM 1697 C CA . GLU B 1 57 ? 6.52 -41.531 -16.031 1 85.12 57 GLU B CA 1
ATOM 1698 C C . GLU B 1 57 ? 5.617 -42.656 -16.562 1 85.12 57 GLU B C 1
ATOM 1700 O O . GLU B 1 57 ? 6.09 -43.75 -16.859 1 85.12 57 GLU B O 1
ATOM 1705 N N . ARG B 1 58 ? 4.387 -42.344 -16.719 1 84.75 58 ARG B N 1
ATOM 1706 C CA . ARG B 1 58 ? 3.436 -43.312 -17.219 1 84.75 58 ARG B CA 1
ATOM 1707 C C . ARG B 1 58 ? 3.732 -43.688 -18.672 1 84.75 58 ARG B C 1
ATOM 1709 O O . ARG B 1 58 ? 3.721 -44.844 -19.047 1 84.75 58 ARG B O 1
ATOM 1716 N N . LEU B 1 59 ? 3.988 -42.625 -19.469 1 83.62 59 LEU B N 1
ATOM 1717 C CA . LEU B 1 59 ? 4.309 -42.875 -20.859 1 83.62 59 LEU B CA 1
ATOM 1718 C C . LEU B 1 59 ? 5.59 -43.688 -21 1 83.62 59 LEU B C 1
ATOM 1720 O O . LEU B 1 59 ? 5.676 -44.562 -21.844 1 83.62 59 LEU B O 1
ATOM 1724 N N . GLU B 1 60 ? 6.57 -43.344 -20.172 1 87.06 60 GLU B N 1
ATOM 1725 C CA . GLU B 1 60 ? 7.832 -44.062 -20.203 1 87.06 60 GLU B CA 1
ATOM 1726 C C . GLU B 1 60 ? 7.613 -45.562 -19.859 1 87.06 60 GLU B C 1
ATOM 1728 O O . GLU B 1 60 ? 8.219 -46.438 -20.484 1 87.06 60 GLU B O 1
ATOM 1733 N N . GLN B 1 61 ? 6.75 -45.875 -18.938 1 89 61 GLN B N 1
ATOM 1734 C CA . GLN B 1 61 ? 6.445 -47.25 -18.578 1 89 61 GLN B CA 1
ATOM 1735 C C . GLN B 1 61 ? 5.746 -47.969 -19.719 1 89 61 GLN B C 1
ATOM 1737 O O . GLN B 1 61 ? 6.062 -49.125 -20.016 1 89 61 GLN B O 1
ATOM 1742 N N . GLU B 1 62 ? 4.867 -47.281 -20.375 1 84.69 62 GLU B N 1
ATOM 1743 C CA . GLU B 1 62 ? 4.156 -47.875 -21.5 1 84.69 62 GLU B CA 1
ATOM 1744 C C . GLU B 1 62 ? 5.113 -48.219 -22.641 1 84.69 62 GLU B C 1
ATOM 1746 O O . GLU B 1 62 ? 5.012 -49.281 -23.25 1 84.69 62 GLU B O 1
ATOM 1751 N N . ILE B 1 63 ? 6.004 -47.281 -22.875 1 89.5 63 ILE B N 1
ATOM 1752 C CA . ILE B 1 63 ? 6.973 -47.469 -23.938 1 89.5 63 ILE B CA 1
ATOM 1753 C C . ILE B 1 63 ? 7.855 -48.688 -23.625 1 89.5 63 ILE B C 1
ATOM 1755 O O . ILE B 1 63 ? 8.117 -49.531 -24.5 1 89.5 63 ILE B O 1
ATOM 1759 N N . ASN B 1 64 ? 8.203 -48.781 -22.375 1 91.69 64 ASN B N 1
ATOM 1760 C CA . ASN B 1 64 ? 9.047 -49.906 -21.969 1 91.69 64 ASN B CA 1
ATOM 1761 C C . ASN B 1 64 ? 8.32 -51.219 -22.094 1 91.69 64 ASN B C 1
ATOM 1763 O O . ASN B 1 64 ? 8.906 -52.219 -22.531 1 91.69 64 ASN B O 1
ATOM 1767 N N . ASP B 1 65 ? 7.047 -51.188 -21.766 1 87.94 65 ASP B N 1
ATOM 1768 C CA . ASP B 1 65 ? 6.246 -52.406 -21.891 1 87.94 65 ASP B CA 1
ATOM 1769 C C . ASP B 1 65 ? 6.113 -52.812 -23.359 1 87.94 65 ASP B C 1
ATOM 1771 O O . ASP B 1 65 ? 6.254 -54 -23.688 1 87.94 65 ASP B O 1
ATOM 1775 N N . LEU B 1 66 ? 5.922 -51.906 -24.219 1 87.5 66 LEU B N 1
ATOM 1776 C CA . LEU B 1 66 ? 5.777 -52.156 -25.641 1 87.5 66 LEU B CA 1
ATOM 1777 C C . LEU B 1 66 ? 7.082 -52.688 -26.219 1 87.5 66 LEU B C 1
ATOM 1779 O O . LEU B 1 66 ? 7.066 -53.625 -27.031 1 87.5 66 LEU B O 1
ATOM 1783 N N . LYS B 1 67 ? 8.117 -52.125 -25.75 1 91.31 67 LYS B N 1
ATOM 1784 C CA . LYS B 1 67 ? 9.422 -52.594 -26.219 1 91.31 67 LYS B CA 1
ATOM 1785 C C . LYS B 1 67 ? 9.688 -54.031 -25.781 1 91.31 67 LYS B C 1
ATOM 1787 O O . LYS B 1 67 ? 10.211 -54.812 -26.562 1 91.31 67 LYS B O 1
ATOM 1792 N N . ARG B 1 68 ? 9.281 -54.344 -24.531 1 91.06 68 ARG B N 1
ATOM 1793 C CA . ARG B 1 68 ? 9.461 -55.688 -24 1 91.06 68 ARG B CA 1
ATOM 1794 C C . ARG B 1 68 ? 8.625 -56.688 -24.781 1 91.06 68 ARG B C 1
ATOM 1796 O O . ARG B 1 68 ? 9.117 -57.75 -25.172 1 91.06 68 ARG B O 1
ATOM 1803 N N . ARG B 1 69 ? 7.5 -56.312 -25.156 1 87.38 69 ARG B N 1
ATOM 1804 C CA . ARG B 1 69 ? 6.621 -57.188 -25.906 1 87.38 69 ARG B CA 1
ATOM 1805 C C . ARG B 1 69 ? 7.137 -57.406 -27.328 1 87.38 69 ARG B C 1
ATOM 1807 O O . ARG B 1 69 ? 7.094 -58.5 -27.859 1 87.38 69 ARG B O 1
ATOM 1814 N N . ASP B 1 70 ? 7.605 -56.312 -27.781 1 88.12 70 ASP B N 1
ATOM 1815 C CA . ASP B 1 70 ? 8.141 -56.406 -29.141 1 88.12 70 ASP B CA 1
ATOM 1816 C C . ASP B 1 70 ? 9.344 -57.344 -29.188 1 88.12 70 ASP B C 1
ATOM 1818 O O . ASP B 1 70 ? 9.461 -58.156 -30.109 1 88.12 70 ASP B O 1
ATOM 1822 N N . ALA B 1 71 ? 10.117 -57.281 -28.266 1 90.62 71 ALA B N 1
ATOM 1823 C CA . ALA B 1 71 ? 11.297 -58.156 -28.203 1 90.62 71 ALA B CA 1
ATOM 1824 C C . ALA B 1 71 ? 10.891 -59.625 -28.031 1 90.62 71 ALA B C 1
ATOM 1826 O O . ALA B 1 71 ? 11.484 -60.5 -28.641 1 90.62 71 ALA B O 1
ATOM 1827 N N . GLU B 1 72 ? 9.867 -59.844 -27.281 1 87.81 72 GLU B N 1
ATOM 1828 C CA . GLU B 1 72 ? 9.375 -61.188 -27.062 1 87.81 72 GLU B CA 1
ATOM 1829 C C . GLU B 1 72 ? 8.75 -61.75 -28.328 1 87.81 72 GLU B C 1
ATOM 1831 O O . GLU B 1 72 ? 8.938 -62.938 -28.656 1 87.81 72 GLU B O 1
ATOM 1836 N N . LEU B 1 73 ? 8.117 -60.812 -29.016 1 86.5 73 LEU B N 1
ATOM 1837 C CA . LEU B 1 73 ? 7.508 -61.25 -30.281 1 86.5 73 LEU B CA 1
ATOM 1838 C C . LEU B 1 73 ? 8.578 -61.594 -31.312 1 86.5 73 LEU B C 1
ATOM 1840 O O . LEU B 1 73 ? 8.445 -62.562 -32.062 1 86.5 73 LEU B O 1
ATOM 1844 N N . GLU B 1 74 ? 9.594 -60.844 -31.281 1 86.38 74 GLU B N 1
ATOM 1845 C CA . GLU B 1 74 ? 10.695 -61.125 -32.219 1 86.38 74 GLU B CA 1
ATOM 1846 C C . GLU B 1 74 ? 11.367 -62.438 -31.891 1 86.38 74 GLU B C 1
ATOM 1848 O O . GLU B 1 74 ? 11.695 -63.219 -32.812 1 86.38 74 GLU B O 1
ATOM 1853 N N . GLN B 1 75 ? 11.461 -62.812 -30.625 1 87.12 75 GLN B N 1
ATOM 1854 C CA . GLN B 1 75 ? 12.062 -64.062 -30.219 1 87.12 75 GLN B CA 1
ATOM 1855 C C . GLN B 1 75 ? 11.172 -65.25 -30.578 1 87.12 75 GLN B C 1
ATOM 1857 O O . GLN B 1 75 ? 11.664 -66.312 -31 1 87.12 75 GLN B O 1
ATOM 1862 N N . LEU B 1 76 ? 9.883 -64.938 -30.562 1 85.5 76 LEU B N 1
ATOM 1863 C CA . LEU B 1 76 ? 8.922 -66 -30.859 1 85.5 76 LEU B CA 1
ATOM 1864 C C . LEU B 1 76 ? 8.922 -66.312 -32.344 1 85.5 76 LEU B C 1
ATOM 1866 O O . LEU B 1 76 ? 8.727 -67.5 -32.75 1 85.5 76 LEU B O 1
ATOM 1870 N N . SER B 1 77 ? 9.102 -65.375 -33.125 1 84.25 77 SER B N 1
ATOM 1871 C CA . SER B 1 77 ? 9.062 -65.562 -34.594 1 84.25 77 SER B CA 1
ATOM 1872 C C . SER B 1 77 ? 10.18 -66.5 -35.062 1 84.25 77 SER B C 1
ATOM 1874 O O . SER B 1 77 ? 10.094 -67.125 -36.125 1 84.25 77 SER B O 1
ATOM 1876 N N . HIS B 1 78 ? 11.195 -66.75 -34.156 1 84.06 78 HIS B N 1
ATOM 1877 C CA . HIS B 1 78 ? 12.32 -67.562 -34.5 1 84.06 78 HIS B CA 1
ATOM 1878 C C . HIS B 1 78 ? 12.188 -68.938 -33.906 1 84.06 78 HIS B C 1
ATOM 1880 O O . HIS B 1 78 ? 13.016 -69.875 -34.156 1 84.06 78 HIS B O 1
ATOM 1886 N N . THR B 1 79 ? 11.117 -69.125 -33.094 1 78 79 THR B N 1
ATOM 1887 C CA . THR B 1 79 ? 10.945 -70.438 -32.406 1 78 79 THR B CA 1
ATOM 1888 C C . THR B 1 79 ? 10.312 -71.438 -33.375 1 78 79 THR B C 1
ATOM 1890 O O . THR B 1 79 ? 9.422 -71.062 -34.156 1 78 79 THR B O 1
ATOM 1893 N N . GLN B 1 80 ? 10.797 -72.625 -33.438 1 83.06 80 GLN B N 1
ATOM 1894 C CA . GLN B 1 80 ? 10.258 -73.688 -34.25 1 83.06 80 GLN B CA 1
ATOM 1895 C C . GLN B 1 80 ? 9.117 -74.438 -33.531 1 83.06 80 GLN B C 1
ATOM 1897 O O . GLN B 1 80 ? 8.383 -75.188 -34.156 1 83.06 80 GLN B O 1
ATOM 1902 N N . ASP B 1 81 ? 8.93 -74.188 -32.344 1 79.5 81 ASP B N 1
ATOM 1903 C CA . ASP B 1 81 ? 7.844 -74.75 -31.578 1 79.5 81 ASP B CA 1
ATOM 1904 C C . ASP B 1 81 ? 6.543 -74 -31.797 1 79.5 81 ASP B C 1
ATOM 1906 O O . ASP B 1 81 ? 6.316 -72.938 -31.188 1 79.5 81 ASP B O 1
ATOM 1910 N N . HIS B 1 82 ? 5.719 -74.562 -32.656 1 77.44 82 HIS B N 1
ATOM 1911 C CA . HIS B 1 82 ? 4.492 -73.938 -33.094 1 77.44 82 HIS B CA 1
ATOM 1912 C C . HIS B 1 82 ? 3.506 -73.75 -31.953 1 77.44 82 HIS B C 1
ATOM 1914 O O . HIS B 1 82 ? 2.721 -72.812 -31.906 1 77.44 82 HIS B O 1
ATOM 1920 N N . ILE B 1 83 ? 3.479 -74.75 -31.062 1 78.5 83 ILE B N 1
ATOM 1921 C CA . ILE B 1 83 ? 2.586 -74.688 -29.906 1 78.5 83 ILE B CA 1
ATOM 1922 C C . ILE B 1 83 ? 3.006 -73.562 -28.984 1 78.5 83 ILE B C 1
ATOM 1924 O O . ILE B 1 83 ? 2.164 -72.75 -28.531 1 78.5 83 ILE B O 1
ATOM 1928 N N . GLN B 1 84 ? 4.352 -73.5 -28.688 1 80.25 84 GLN B N 1
ATOM 1929 C CA . GLN B 1 84 ? 4.879 -72.438 -27.875 1 80.25 84 GLN B CA 1
ATOM 1930 C C . GLN B 1 84 ? 4.598 -71.062 -28.516 1 80.25 84 GLN B C 1
ATOM 1932 O O . GLN B 1 84 ? 4.277 -70.125 -27.828 1 80.25 84 GLN B O 1
ATOM 1937 N N . PHE B 1 85 ? 4.785 -70.938 -29.844 1 78.44 85 PHE B N 1
ATOM 1938 C CA . PHE B 1 85 ? 4.516 -69.75 -30.594 1 78.44 85 PHE B CA 1
ATOM 1939 C C . PHE B 1 85 ? 3.074 -69.312 -30.391 1 78.44 85 PHE B C 1
ATOM 1941 O O . PHE B 1 85 ? 2.82 -68.125 -30.031 1 78.44 85 PHE B O 1
ATOM 1948 N N . LEU B 1 86 ? 2.119 -70.125 -30.531 1 76.44 86 LEU B N 1
ATOM 1949 C CA . LEU B 1 86 ? 0.7 -69.812 -30.453 1 76.44 86 LEU B CA 1
ATOM 1950 C C . LEU B 1 86 ? 0.323 -69.375 -29.047 1 76.44 86 LEU B C 1
ATOM 1952 O O . LEU B 1 86 ? -0.423 -68.375 -28.859 1 76.44 86 LEU B O 1
ATOM 1956 N N . GLN B 1 87 ? 0.888 -70.062 -28.109 1 78.5 87 GLN B N 1
ATOM 1957 C CA . GLN B 1 87 ? 0.572 -69.75 -26.719 1 78.5 87 GLN B CA 1
ATOM 1958 C C . GLN B 1 87 ? 1.116 -68.375 -26.297 1 78.5 87 GLN B C 1
ATOM 1960 O O . GLN B 1 87 ? 0.413 -67.562 -25.672 1 78.5 87 GLN B O 1
ATOM 1965 N N . SER B 1 88 ? 2.307 -68.188 -26.703 1 77.38 88 SER B N 1
ATOM 1966 C CA . SER B 1 88 ? 2.957 -66.938 -26.312 1 77.38 88 SER B CA 1
ATOM 1967 C C . SER B 1 88 ? 2.416 -65.75 -27.109 1 77.38 88 SER B C 1
ATOM 1969 O O . SER B 1 88 ? 2.326 -64.625 -26.609 1 77.38 88 SER B O 1
ATOM 1971 N N . PHE B 1 89 ? 2.078 -66 -28.297 1 75.44 89 PHE B N 1
ATOM 1972 C CA . PHE B 1 89 ? 1.566 -65 -29.156 1 75.44 89 PHE B CA 1
ATOM 1973 C C . PHE B 1 89 ? 0.268 -64.375 -28.609 1 75.44 89 PHE B C 1
ATOM 1975 O O . PHE B 1 89 ? 0.067 -63.188 -28.609 1 75.44 89 PHE B O 1
ATOM 1982 N N . GLN B 1 90 ? -0.626 -65.25 -28.141 1 77.25 90 GLN B N 1
ATOM 1983 C CA . GLN B 1 90 ? -1.905 -64.812 -27.594 1 77.25 90 GLN B CA 1
ATOM 1984 C C . GLN B 1 90 ? -1.703 -63.875 -26.391 1 77.25 90 GLN B C 1
ATOM 1986 O O . GLN B 1 90 ? -2.391 -62.844 -26.281 1 77.25 90 GLN B O 1
ATOM 1991 N N . SER B 1 91 ? -0.793 -64.312 -25.594 1 76.62 91 SER B N 1
ATOM 1992 C CA . SER B 1 91 ? -0.529 -63.469 -24.406 1 76.62 91 SER B CA 1
ATOM 1993 C C . SER B 1 91 ? 0.163 -62.156 -24.781 1 76.62 91 SER B C 1
ATOM 1995 O O . SER B 1 91 ? -0.049 -61.125 -24.141 1 76.62 91 SER B O 1
ATOM 1997 N N . LEU B 1 92 ? 0.918 -62.156 -25.797 1 74.38 92 LEU B N 1
ATOM 1998 C CA . LEU B 1 92 ? 1.724 -61 -26.188 1 74.38 92 LEU B CA 1
ATOM 1999 C C . LEU B 1 92 ? 0.928 -60.062 -27.078 1 74.38 92 LEU B C 1
ATOM 2001 O O . LEU B 1 92 ? 1.235 -58.875 -27.172 1 74.38 92 LEU B O 1
ATOM 2005 N N . SER B 1 93 ? -0.095 -60.656 -27.719 1 71.44 93 SER B N 1
ATOM 2006 C CA . SER B 1 93 ? -0.857 -59.875 -28.672 1 71.44 93 SER B CA 1
ATOM 2007 C C . SER B 1 93 ? -1.955 -59.062 -27.969 1 71.44 93 SER B C 1
ATOM 2009 O O . SER B 1 93 ? -2.756 -58.406 -28.625 1 71.44 93 SER B O 1
ATOM 2011 N N . VAL B 1 94 ? -1.988 -59.188 -26.641 1 71.94 94 VAL B N 1
ATOM 2012 C CA . VAL B 1 94 ? -3.018 -58.438 -25.938 1 71.94 94 VAL B CA 1
ATOM 2013 C C . VAL B 1 94 ? -2.645 -56.938 -25.922 1 71.94 94 VAL B C 1
ATOM 2015 O O . VAL B 1 94 ? -1.505 -56.594 -25.609 1 71.94 94 VAL B O 1
ATOM 2018 N N . PRO B 1 95 ? -3.568 -56.188 -26.516 1 69.75 95 PRO B N 1
ATOM 2019 C CA . PRO B 1 95 ? -3.291 -54.75 -26.469 1 69.75 95 PRO B CA 1
ATOM 2020 C C . PRO B 1 95 ? -3 -54.25 -25.062 1 69.75 95 PRO B C 1
ATOM 2022 O O . PRO B 1 95 ? -3.549 -54.781 -24.094 1 69.75 95 PRO B O 1
ATOM 2025 N N . PRO B 1 96 ? -1.929 -53.594 -25.047 1 62.78 96 PRO B N 1
ATOM 2026 C CA . PRO B 1 96 ? -1.638 -53.062 -23.719 1 62.78 96 PRO B CA 1
ATOM 2027 C C . PRO B 1 96 ? -2.869 -52.469 -23.031 1 62.78 96 PRO B C 1
ATOM 2029 O O . PRO B 1 96 ? -3.791 -52 -23.719 1 62.78 96 PRO B O 1
ATOM 2032 N N . GLU B 1 97 ? -3.383 -52.969 -21.938 1 57.41 97 GLU B N 1
ATOM 2033 C CA . GLU B 1 97 ? -4.484 -52.375 -21.188 1 57.41 97 GLU B CA 1
ATOM 2034 C C . GLU B 1 97 ? -4.523 -50.844 -21.359 1 57.41 97 GLU B C 1
ATOM 2036 O O . GLU B 1 97 ? -3.484 -50.188 -21.297 1 57.41 97 GLU B O 1
ATOM 2041 N N . SER B 1 98 ? -5.215 -50.469 -22.375 1 54.03 98 SER B N 1
ATOM 2042 C CA . SER B 1 98 ? -5.379 -49.031 -22.578 1 54.03 98 SER B CA 1
ATOM 2043 C C . SER B 1 98 ? -5.418 -48.281 -21.25 1 54.03 98 SER B C 1
ATOM 2045 O O . SER B 1 98 ? -6.336 -48.469 -20.453 1 54.03 98 SER B O 1
ATOM 2047 N N . THR B 1 99 ? -4.445 -48.406 -20.469 1 53.69 99 THR B N 1
ATOM 2048 C CA . THR B 1 99 ? -4.543 -47.469 -19.344 1 53.69 99 THR B CA 1
ATOM 2049 C C . THR B 1 99 ? -5.102 -46.125 -19.812 1 53.69 99 THR B C 1
ATOM 2051 O O . THR B 1 99 ? -4.637 -45.562 -20.797 1 53.69 99 THR B O 1
ATOM 2054 N N . ASP B 1 100 ? -6.375 -46 -19.812 1 52.25 100 ASP B N 1
ATOM 2055 C CA . ASP B 1 100 ? -7.055 -44.719 -20.031 1 52.25 100 ASP B CA 1
ATOM 2056 C C . ASP B 1 100 ? -6.121 -43.562 -19.75 1 52.25 100 ASP B C 1
ATOM 2058 O O . ASP B 1 100 ? -5.969 -43.125 -18.609 1 52.25 100 ASP B O 1
ATOM 2062 N N . VAL B 1 101 ? -4.914 -43.781 -20.094 1 52.78 101 VAL B N 1
ATOM 2063 C CA . VAL B 1 101 ? -4.156 -42.531 -20 1 52.78 101 VAL B CA 1
ATOM 2064 C C . VAL B 1 101 ? -5.031 -41.344 -20.438 1 52.78 101 VAL B C 1
ATOM 2066 O O . VAL B 1 101 ? -5.527 -41.344 -21.562 1 52.78 101 VAL B O 1
ATOM 2069 N N . ASN B 1 102 ? -5.953 -41.031 -19.656 1 51 102 ASN B N 1
ATOM 2070 C CA . ASN B 1 102 ? -6.574 -39.75 -19.922 1 51 102 ASN B CA 1
ATOM 2071 C C . ASN B 1 102 ? -5.672 -38.844 -20.766 1 51 102 ASN B C 1
ATOM 2073 O O . ASN B 1 102 ? -4.566 -38.5 -20.344 1 51 102 ASN B O 1
ATOM 2077 N N . ASP B 1 103 ? -5.621 -39.219 -22.109 1 49.91 103 ASP B N 1
ATOM 2078 C CA . ASP B 1 103 ? -4.957 -38.312 -23.047 1 49.91 103 ASP B CA 1
ATOM 2079 C C . ASP B 1 103 ? -5.055 -36.844 -22.578 1 49.91 103 ASP B C 1
ATOM 2081 O O . ASP B 1 103 ? -5.754 -36.062 -23.188 1 49.91 103 ASP B O 1
ATOM 2085 N N . ASP B 1 104 ? -5.383 -36.688 -21.391 1 49.94 104 ASP B N 1
ATOM 2086 C CA . ASP B 1 104 ? -5.312 -35.25 -21.141 1 49.94 104 ASP B CA 1
ATOM 2087 C C . ASP B 1 104 ? -4.047 -34.656 -21.75 1 49.94 104 ASP B C 1
ATOM 2089 O O . ASP B 1 104 ? -2.934 -35 -21.344 1 49.94 104 ASP B O 1
ATOM 2093 N N . PRO B 1 105 ? -4.199 -34.531 -23.188 1 49 105 PRO B N 1
ATOM 2094 C CA . PRO B 1 105 ? -3.033 -33.844 -23.75 1 49 105 PRO B CA 1
ATOM 2095 C C . PRO B 1 105 ? -2.199 -33.125 -22.688 1 49 105 PRO B C 1
ATOM 2097 O O . PRO B 1 105 ? -2.711 -32.781 -21.609 1 49 105 PRO B O 1
ATOM 2100 N N . PHE B 1 106 ? -0.953 -33.344 -22.688 1 50.38 106 PHE B N 1
ATOM 2101 C CA . PHE B 1 106 ? 0.002 -32.531 -21.969 1 50.38 106 PHE B CA 1
ATOM 2102 C C . PHE B 1 106 ? -0.625 -31.188 -21.578 1 50.38 106 PHE B C 1
ATOM 2104 O O . PHE B 1 106 ? -1.412 -30.625 -22.344 1 50.38 106 PHE B O 1
ATOM 2111 N N . SER B 1 107 ? -1.028 -31.047 -20.469 1 51.66 107 SER B N 1
ATOM 2112 C CA . SER B 1 107 ? -1.573 -29.891 -19.781 1 51.66 107 SER B CA 1
ATOM 2113 C C . SER B 1 107 ? -1.146 -28.594 -20.469 1 51.66 107 SER B C 1
ATOM 2115 O O . SER B 1 107 ? 0.026 -28.422 -20.812 1 51.66 107 SER B O 1
ATOM 2117 N N . SER B 1 108 ? -1.974 -28.062 -21.438 1 55.03 108 SER B N 1
ATOM 2118 C CA . SER B 1 108 ? -1.929 -26.672 -21.875 1 55.03 108 SER B CA 1
ATOM 2119 C C . SER B 1 108 ? -1.127 -25.812 -20.906 1 55.03 108 SER B C 1
ATOM 2121 O O . SER B 1 108 ? -1.179 -26.016 -19.703 1 55.03 108 SER B O 1
ATOM 2123 N N . LEU B 1 109 ? 0.077 -25.391 -21.312 1 57.75 109 LEU B N 1
ATOM 2124 C CA . LEU B 1 109 ? 0.906 -24.422 -20.609 1 57.75 109 LEU B CA 1
ATOM 2125 C C . LEU B 1 109 ? 0.046 -23.484 -19.766 1 57.75 109 LEU B C 1
ATOM 2127 O O . LEU B 1 109 ? -0.924 -22.922 -20.266 1 57.75 109 LEU B O 1
ATOM 2131 N N . PHE B 1 110 ? -0.019 -23.828 -18.5 1 65.62 110 PHE B N 1
ATOM 2132 C CA . PHE B 1 110 ? -0.644 -22.875 -17.578 1 65.62 110 PHE B CA 1
ATOM 2133 C C . PHE B 1 110 ? -0.1 -21.469 -17.797 1 65.62 110 PHE B C 1
ATOM 2135 O O . PHE B 1 110 ? 1.108 -21.281 -17.953 1 65.62 110 PHE B O 1
ATOM 2142 N N . SER B 1 111 ? -0.942 -20.688 -18.391 1 75.44 111 SER B N 1
ATOM 2143 C CA . SER B 1 111 ? -0.567 -19.281 -18.547 1 75.44 111 SER B CA 1
ATOM 2144 C C . SER B 1 111 ? -0.995 -18.453 -17.344 1 75.44 111 SER B C 1
ATOM 2146 O O . SER B 1 111 ? -2.08 -18.656 -16.797 1 75.44 111 SER B O 1
ATOM 2148 N N . PHE B 1 112 ? 0.048 -17.688 -16.922 1 85.75 112 PHE B N 1
ATOM 2149 C CA . PHE B 1 112 ? -0.257 -16.78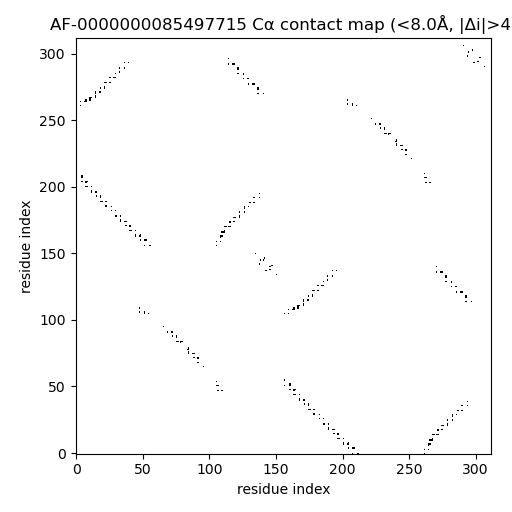1 -15.82 1 85.75 112 PHE B CA 1
ATOM 2150 C C . PHE B 1 112 ? -0.65 -15.406 -16.344 1 85.75 112 PHE B C 1
ATOM 2152 O O . PHE B 1 112 ? -0.613 -14.422 -15.609 1 85.75 112 PHE B O 1
ATOM 2159 N N . ASP B 1 113 ? -1.004 -15.336 -17.641 1 81.06 113 ASP B N 1
ATOM 2160 C CA . ASP B 1 113 ? -1.357 -14.047 -18.234 1 81.06 113 ASP B CA 1
ATOM 2161 C C . ASP B 1 113 ? -2.576 -13.438 -17.547 1 81.06 113 ASP B C 1
ATOM 2163 O O . ASP B 1 113 ? -2.617 -12.234 -17.297 1 81.06 113 ASP B O 1
ATOM 2167 N N . GLY B 1 114 ? -3.545 -14.289 -17.312 1 84.06 114 GLY B N 1
ATOM 2168 C CA . GLY B 1 114 ? -4.719 -13.805 -16.594 1 84.06 114 GLY B CA 1
ATOM 2169 C C . GLY B 1 114 ? -4.402 -13.281 -15.211 1 84.06 114 GLY B C 1
ATOM 2170 O O . GLY B 1 114 ? -4.953 -12.266 -14.781 1 84.06 114 GLY B O 1
ATOM 2171 N N . LEU B 1 115 ? -3.5 -13.93 -14.531 1 86.44 115 LEU B N 1
ATOM 2172 C CA . LEU B 1 115 ? -3.074 -13.508 -13.203 1 86.44 115 LEU B CA 1
ATOM 2173 C C . LEU B 1 115 ? -2.359 -12.164 -13.266 1 86.44 115 LEU B C 1
ATOM 2175 O O . LEU B 1 115 ? -2.615 -11.281 -12.445 1 86.44 115 LEU B O 1
ATOM 2179 N N . LYS B 1 116 ? -1.514 -11.984 -14.289 1 86.44 116 LYS B N 1
ATOM 2180 C CA . LYS B 1 116 ? -0.786 -10.727 -14.461 1 86.44 116 LYS B CA 1
ATOM 2181 C C . LYS B 1 116 ? -1.747 -9.555 -14.633 1 86.44 116 LYS B C 1
ATOM 2183 O O . LYS B 1 116 ? -1.572 -8.508 -14.008 1 86.44 116 LYS B O 1
ATOM 2188 N N . GLU B 1 117 ? -2.672 -9.828 -15.477 1 88.56 117 GLU B N 1
ATOM 2189 C CA . GLU B 1 117 ? -3.656 -8.781 -15.719 1 88.56 117 GLU B CA 1
ATOM 2190 C C . GLU B 1 117 ? -4.441 -8.461 -14.445 1 88.56 117 GLU B C 1
ATOM 2192 O O . GLU B 1 117 ? -4.676 -7.289 -14.133 1 88.56 117 GLU B O 1
ATOM 2197 N N . SER B 1 118 ? -4.832 -9.438 -13.773 1 90.56 118 SER B N 1
ATOM 2198 C CA . SER B 1 118 ? -5.598 -9.242 -12.547 1 90.56 118 SER B CA 1
ATOM 2199 C C . SER B 1 118 ? -4.781 -8.484 -11.508 1 90.56 118 SER B C 1
ATOM 2201 O O . SER B 1 118 ? -5.309 -7.621 -10.805 1 90.56 118 SER B O 1
ATOM 2203 N N . VAL B 1 119 ? -3.521 -8.727 -11.344 1 91.38 119 VAL B N 1
ATOM 2204 C CA . VAL B 1 119 ? -2.662 -8.086 -10.359 1 91.38 119 VAL B CA 1
ATOM 2205 C C . VAL B 1 119 ? -2.416 -6.629 -10.75 1 91.38 119 VAL B C 1
ATOM 2207 O O . VAL B 1 119 ? -2.404 -5.742 -9.898 1 91.38 119 VAL B O 1
ATOM 2210 N N . PHE B 1 120 ? -2.277 -6.395 -12.031 1 90.88 120 PHE B N 1
ATOM 2211 C CA . PHE B 1 120 ? -2.158 -5.027 -12.531 1 90.88 120 PHE B CA 1
ATOM 2212 C C . PHE B 1 120 ? -3.402 -4.219 -12.188 1 90.88 120 PHE B C 1
ATOM 2214 O O . PHE B 1 120 ? -3.303 -3.074 -11.734 1 90.88 120 PHE B O 1
ATOM 2221 N N . GLN B 1 121 ? -4.461 -4.828 -12.461 1 92.31 121 GLN B N 1
ATOM 2222 C CA . GLN B 1 121 ? -5.711 -4.152 -12.141 1 92.31 121 GLN B CA 1
ATOM 2223 C C . GLN B 1 121 ? -5.824 -3.881 -10.641 1 92.31 121 GLN B C 1
ATOM 2225 O O . GLN B 1 121 ? -6.324 -2.832 -10.234 1 92.31 121 GLN B O 1
ATOM 2230 N N . LEU B 1 122 ? -5.414 -4.816 -9.82 1 92.06 122 LEU B N 1
ATOM 2231 C CA . LEU B 1 122 ? -5.402 -4.629 -8.375 1 92.06 122 LEU B CA 1
ATOM 2232 C C . LEU B 1 122 ? -4.586 -3.4 -7.992 1 92.06 122 LEU B C 1
ATOM 2234 O O . LEU B 1 122 ? -5.027 -2.586 -7.176 1 92.06 122 LEU B O 1
ATOM 2238 N N . ARG B 1 123 ? -3.393 -3.311 -8.531 1 92.38 123 ARG B N 1
ATOM 2239 C CA . ARG B 1 123 ? -2.531 -2.162 -8.266 1 92.38 123 ARG B CA 1
ATOM 2240 C C . ARG B 1 123 ? -3.252 -0.855 -8.57 1 92.38 123 ARG B C 1
ATOM 2242 O O . ARG B 1 123 ? -3.271 0.059 -7.746 1 92.38 123 ARG B O 1
ATOM 2249 N N . ASP B 1 124 ? -3.84 -0.766 -9.789 1 92.31 124 ASP B N 1
ATOM 2250 C CA . ASP B 1 124 ? -4.535 0.45 -10.195 1 92.31 124 ASP B CA 1
ATOM 2251 C C . ASP B 1 124 ? -5.695 0.764 -9.25 1 92.31 124 ASP B C 1
ATOM 2253 O O . ASP B 1 124 ? -5.891 1.916 -8.859 1 92.31 124 ASP B O 1
ATOM 2257 N N . LYS B 1 125 ? -6.441 -0.209 -8.93 1 91.81 125 LYS B N 1
ATOM 2258 C CA . LYS B 1 125 ? -7.609 -0.022 -8.07 1 91.81 125 LYS B CA 1
ATOM 2259 C C . LYS B 1 125 ? -7.195 0.455 -6.684 1 91.81 125 LYS B C 1
ATOM 2261 O O . LYS B 1 125 ? -7.816 1.356 -6.117 1 91.81 125 LYS B O 1
ATOM 2266 N N . VAL B 1 126 ? -6.191 -0.165 -6.133 1 92.19 126 VAL B N 1
ATOM 2267 C CA . VAL B 1 126 ? -5.742 0.189 -4.789 1 92.19 126 VAL B CA 1
ATOM 2268 C C . VAL B 1 126 ? -5.148 1.595 -4.801 1 92.19 126 VAL B C 1
ATOM 2270 O O . VAL B 1 126 ? -5.41 2.393 -3.896 1 92.19 126 VAL B O 1
ATOM 2273 N N . GLU B 1 127 ? -4.352 1.885 -5.762 1 90.31 127 GLU B N 1
ATOM 2274 C CA . GLU B 1 127 ? -3.779 3.221 -5.891 1 90.31 127 GLU B CA 1
ATOM 2275 C C . GLU B 1 127 ? -4.871 4.281 -5.996 1 90.31 127 GLU B C 1
ATOM 2277 O O . GLU B 1 127 ? -4.824 5.301 -5.305 1 90.31 127 GLU B O 1
ATOM 2282 N N . ASP B 1 128 ? -5.812 4.023 -6.938 1 91.25 128 ASP B N 1
ATOM 2283 C CA . ASP B 1 128 ? -6.918 4.961 -7.105 1 91.25 128 ASP B CA 1
ATOM 2284 C C . ASP B 1 128 ? -7.688 5.148 -5.801 1 91.25 128 ASP B C 1
ATOM 2286 O O . ASP B 1 128 ? -8.008 6.273 -5.418 1 91.25 128 ASP B O 1
ATOM 2290 N N . PHE B 1 129 ? -7.984 4.152 -5.188 1 91.19 129 PHE B N 1
ATOM 2291 C CA . PHE B 1 129 ? -8.711 4.184 -3.924 1 91.19 129 PHE B CA 1
ATOM 2292 C C . PHE B 1 129 ? -7.941 4.973 -2.873 1 91.19 129 PHE B C 1
ATOM 2294 O O . PHE B 1 129 ? -8.508 5.82 -2.184 1 91.19 129 PHE B O 1
ATOM 2301 N N . CYS B 1 130 ? -6.664 4.672 -2.723 1 89.94 130 CYS B N 1
ATOM 2302 C CA . CYS B 1 130 ? -5.816 5.363 -1.759 1 89.94 130 CYS B CA 1
ATOM 2303 C C . CYS B 1 130 ? -5.777 6.863 -2.043 1 89.94 130 CYS B C 1
ATOM 2305 O O . CYS B 1 130 ? -5.891 7.676 -1.123 1 89.94 130 CYS B O 1
ATOM 2307 N N . ASN B 1 131 ? -5.664 7.188 -3.309 1 88.88 131 ASN B N 1
ATOM 2308 C CA . ASN B 1 131 ? -5.625 8.594 -3.697 1 88.88 131 ASN B CA 1
ATOM 2309 C C . ASN B 1 131 ? -6.938 9.297 -3.369 1 88.88 131 ASN B C 1
ATOM 2311 O O . ASN B 1 131 ? -6.938 10.445 -2.912 1 88.88 131 ASN B O 1
ATOM 2315 N N . GLU B 1 132 ? -7.961 8.641 -3.607 1 90.75 132 GLU B N 1
ATOM 2316 C CA . GLU B 1 132 ? -9.273 9.219 -3.311 1 90.75 132 GLU B CA 1
ATOM 2317 C C . GLU B 1 132 ? -9.445 9.453 -1.812 1 90.75 132 GLU B C 1
ATOM 2319 O O . GLU B 1 132 ? -9.914 10.516 -1.397 1 90.75 132 GLU B O 1
ATOM 2324 N N . GLU B 1 133 ? -9.07 8.453 -1.045 1 89.31 133 GLU B N 1
ATOM 2325 C CA . GLU B 1 133 ? -9.219 8.57 0.403 1 89.31 133 GLU B CA 1
ATOM 2326 C C . GLU B 1 133 ? -8.312 9.656 0.967 1 89.31 133 GLU B C 1
ATOM 2328 O O . GLU B 1 133 ? -8.703 10.391 1.879 1 89.31 133 GLU B O 1
ATOM 2333 N N . LEU B 1 134 ? -7.148 9.797 0.426 1 88.44 134 LEU B N 1
ATOM 2334 C CA . LEU B 1 134 ? -6.215 10.82 0.866 1 88.44 134 LEU B CA 1
ATOM 2335 C C . LEU B 1 134 ? -6.738 12.211 0.524 1 88.44 134 LEU B C 1
ATOM 2337 O O . LEU B 1 134 ? -6.562 13.156 1.301 1 88.44 134 LEU B O 1
ATOM 2341 N N . LYS B 1 135 ? -7.324 12.328 -0.613 1 88.19 135 LYS B N 1
ATOM 2342 C CA . LYS B 1 135 ? -7.91 13.602 -1.021 1 88.19 135 LYS B CA 1
ATOM 2343 C C . LYS B 1 135 ? -9.016 14.031 -0.062 1 88.19 135 LYS B C 1
ATOM 2345 O O . LYS B 1 135 ? -9.109 15.203 0.295 1 88.19 135 LYS B O 1
ATOM 2350 N N . LYS B 1 136 ? -9.844 13.18 0.346 1 87.81 136 LYS B N 1
ATOM 2351 C CA . LYS B 1 136 ? -10.883 13.477 1.327 1 87.81 136 LYS B CA 1
ATOM 2352 C C . LYS B 1 136 ? -10.281 14.008 2.625 1 87.81 136 LYS B C 1
ATOM 2354 O O . LYS B 1 136 ? -10.828 14.93 3.234 1 87.81 136 LYS B O 1
ATOM 2359 N N . ILE B 1 137 ? -9.156 13.352 3.049 1 87.12 137 ILE B N 1
ATOM 2360 C CA . ILE B 1 137 ? -8.477 13.758 4.277 1 87.12 137 ILE B CA 1
ATOM 2361 C C . ILE B 1 137 ? -7.898 15.164 4.105 1 87.12 137 ILE B C 1
ATOM 2363 O O . ILE B 1 137 ? -8.039 16.016 4.992 1 87.12 137 ILE B O 1
ATOM 2367 N N . SER B 1 138 ? -7.316 15.328 2.988 1 84.62 138 SER B N 1
ATOM 2368 C CA . SER B 1 138 ? -6.711 16.625 2.707 1 84.62 138 SER B CA 1
ATOM 2369 C C . SER B 1 138 ? -7.77 17.719 2.629 1 84.62 138 SER B C 1
ATOM 2371 O O . SER B 1 138 ? -7.539 18.844 3.08 1 84.62 138 SER B O 1
ATOM 2373 N N . ASP B 1 139 ? -8.875 17.422 2.021 1 82.62 139 ASP B N 1
ATOM 2374 C CA . ASP B 1 139 ? -9.961 18.391 1.902 1 82.62 139 ASP B CA 1
ATOM 2375 C C . ASP B 1 139 ? -10.539 18.75 3.271 1 82.62 139 ASP B C 1
ATOM 2377 O O . ASP B 1 139 ? -10.969 19.875 3.5 1 82.62 139 ASP B O 1
ATOM 2381 N N . ARG B 1 140 ? -10.641 17.859 4.176 1 74.5 140 ARG B N 1
ATOM 2382 C CA . ARG B 1 140 ? -11.117 18.094 5.535 1 74.5 140 ARG B CA 1
ATOM 2383 C C . ARG B 1 140 ? -10.133 18.953 6.316 1 74.5 140 ARG B C 1
ATOM 2385 O O . ARG B 1 140 ? -10.539 19.812 7.109 1 74.5 140 ARG B O 1
ATOM 2392 N N . GLY B 1 141 ? -8.922 18.516 6.133 1 66.06 141 GLY B N 1
ATOM 2393 C CA . GLY B 1 141 ? -7.898 19.297 6.805 1 66.06 141 GLY B CA 1
ATOM 2394 C C . GLY B 1 141 ? -7.773 20.719 6.262 1 66.06 141 GLY B C 1
ATOM 2395 O O . GLY B 1 141 ? -7.551 21.656 7.016 1 66.06 141 GLY B O 1
ATOM 2396 N N . SER B 1 142 ? -7.75 20.656 4.805 1 57.03 142 SER B N 1
ATOM 2397 C CA . SER B 1 142 ? -7.66 21.984 4.184 1 57.03 142 SER B CA 1
ATOM 2398 C C . SER B 1 142 ? -8.914 22.812 4.449 1 57.03 142 SER B C 1
ATOM 2400 O O . SER B 1 142 ? -8.875 24.031 4.379 1 57.03 142 SER B O 1
ATOM 2402 N N . GLY B 1 143 ? -10.047 22.094 4.23 1 49.84 143 GLY B N 1
ATOM 2403 C CA . GLY B 1 143 ? -11.25 22.875 4.469 1 49.84 143 GLY B CA 1
ATOM 2404 C C . GLY B 1 143 ? -11.195 23.688 5.75 1 49.84 143 GLY B C 1
ATOM 2405 O O . GLY B 1 143 ? -11.953 24.641 5.914 1 49.84 143 GLY B O 1
ATOM 2406 N N . ALA B 1 144 ? -10.641 23.281 6.805 1 45.09 144 ALA B N 1
ATOM 2407 C CA . ALA B 1 144 ? -10.562 24.359 7.785 1 45.09 144 ALA B CA 1
ATOM 2408 C C . ALA B 1 144 ? -9.781 25.547 7.23 1 45.09 144 ALA B C 1
ATOM 2410 O O . ALA B 1 144 ? -10.039 26.688 7.598 1 45.09 144 ALA B O 1
ATOM 2411 N N . THR B 1 145 ? -8.477 25.297 6.457 1 39.47 145 THR B N 1
ATOM 2412 C CA . THR B 1 145 ? -7.863 26.328 5.637 1 39.47 145 THR B CA 1
ATOM 2413 C C . THR B 1 145 ? -8.094 26.062 4.152 1 39.47 145 THR B C 1
ATOM 2415 O O . THR B 1 145 ? -7.566 25.078 3.605 1 39.47 145 THR B O 1
ATOM 2418 N N . SER B 1 146 ? -9.172 26.141 3.514 1 34.06 146 SER B N 1
ATOM 2419 C CA . SER B 1 146 ? -9.672 25.75 2.201 1 34.06 146 SER B CA 1
ATOM 2420 C C . SER B 1 146 ? -8.695 26.125 1.098 1 34.06 146 SER B C 1
ATOM 2422 O O . SER B 1 146 ? -8.93 27.078 0.35 1 34.06 146 SER B O 1
ATOM 2424 N N . TYR B 1 147 ? -7.289 26.266 1.068 1 31.03 147 TYR B N 1
ATOM 2425 C CA . TYR B 1 147 ? -6.691 26.5 -0.242 1 31.03 147 TYR B CA 1
ATOM 2426 C C . TYR B 1 147 ? -6.793 25.266 -1.119 1 31.03 147 TYR B C 1
ATOM 2428 O O . TYR B 1 147 ? -6.59 24.141 -0.646 1 31.03 147 TYR B O 1
ATOM 2436 N N . ASN B 1 148 ? -7.586 25.219 -2.189 1 33.19 148 ASN B N 1
ATOM 2437 C CA . ASN B 1 148 ? -7.789 24.359 -3.35 1 33.19 148 ASN B CA 1
ATOM 2438 C C . ASN B 1 148 ? -6.465 23.828 -3.893 1 33.19 148 ASN B C 1
ATOM 2440 O O . ASN B 1 148 ? -5.805 24.5 -4.688 1 33.19 148 ASN B O 1
ATOM 2444 N N . ILE B 1 149 ? -5.504 23.25 -3.301 1 31.62 149 ILE B N 1
ATOM 2445 C CA . ILE B 1 149 ? -4.355 22.812 -4.086 1 31.62 149 ILE B CA 1
ATOM 2446 C C . ILE B 1 149 ? -4.77 21.672 -5.008 1 31.62 149 ILE B C 1
ATOM 2448 O O . ILE B 1 149 ? -5.289 20.641 -4.547 1 31.62 149 ILE B O 1
ATOM 2452 N N . PRO B 1 150 ? -4.848 21.828 -6.324 1 32 150 PRO B N 1
ATOM 2453 C CA . PRO B 1 150 ? -5.137 20.797 -7.332 1 32 150 PRO B CA 1
ATOM 2454 C C . PRO B 1 150 ? -4.238 19.578 -7.199 1 32 150 PRO B C 1
ATOM 2456 O O . PRO B 1 150 ? -3.014 19.703 -7.109 1 32 150 PRO B O 1
ATOM 2459 N N . ILE B 1 151 ? -4.645 18.547 -6.602 1 32.72 151 ILE B N 1
ATOM 2460 C CA . ILE B 1 151 ? -3.975 17.266 -6.492 1 32.72 151 ILE B CA 1
ATOM 2461 C C . ILE B 1 151 ? -3.635 16.734 -7.883 1 32.72 151 ILE B C 1
ATOM 2463 O O . ILE B 1 151 ? -3.088 15.633 -8.023 1 32.72 151 ILE B O 1
ATOM 2467 N N . SER B 1 152 ? -4.059 17.328 -8.969 1 33.53 152 SER B N 1
ATOM 2468 C CA . SER B 1 152 ? -3.783 16.828 -10.305 1 33.53 152 SER B CA 1
ATOM 2469 C C . SER B 1 152 ? -2.289 16.594 -10.516 1 33.53 152 SER B C 1
ATOM 2471 O O . SER B 1 152 ? -1.885 15.898 -11.445 1 33.53 152 SER B O 1
ATOM 2473 N N . SER B 1 153 ? -1.343 17.469 -10.102 1 30.98 153 SER B N 1
ATOM 2474 C CA . SER B 1 153 ? 0.036 17.391 -10.57 1 30.98 153 SER B CA 1
ATOM 2475 C C . SER B 1 153 ? 0.778 16.234 -9.922 1 30.98 153 SER B C 1
ATOM 2477 O O . SER B 1 153 ? 2 16.125 -10.047 1 30.98 153 SER B O 1
ATOM 2479 N N . LEU B 1 154 ? 0.268 15.617 -8.961 1 27.86 154 LEU B N 1
ATOM 2480 C CA . LEU B 1 154 ? 1.06 14.562 -8.336 1 27.86 154 LEU B CA 1
ATOM 2481 C C . LEU B 1 154 ? 1.283 13.406 -9.305 1 27.86 154 LEU B C 1
ATOM 2483 O O . LEU B 1 154 ? 2.201 12.609 -9.125 1 27.86 154 LEU B O 1
ATOM 2487 N N . TRP B 1 155 ? 0.246 13 -10.031 1 32.06 155 TRP B N 1
ATOM 2488 C CA . TRP B 1 155 ? 0.475 11.82 -10.859 1 32.06 155 TRP B CA 1
ATOM 2489 C C . TRP B 1 155 ? 1.145 12.195 -12.18 1 32.06 155 TRP B C 1
ATOM 2491 O O . TRP B 1 155 ? 1.321 11.352 -13.055 1 32.06 155 TRP B O 1
ATOM 2501 N N . ILE B 1 156 ? 1.322 13.484 -12.562 1 23.83 156 ILE B N 1
ATOM 2502 C CA . ILE B 1 156 ? 2.002 13.469 -13.852 1 23.83 156 ILE B CA 1
ATOM 2503 C C . ILE B 1 156 ? 3.479 13.133 -13.656 1 23.83 156 ILE B C 1
ATOM 2505 O O . ILE B 1 156 ? 4.125 13.656 -12.742 1 23.83 156 ILE B O 1
#

Organism: NCBI:txid172907

Foldseek 3Di:
DVVVVVVVVVVVVVVVVVVVVVVVVVVVVVVVVVVVVVVVVVVVVVVLVVVLVVLVVVVVVVVVLLVVLVVVLVVLVPDPPVVVSVVSCVVSVPPDPPPCSVCPPSPDPPDCVVVVVVVVVVVVVVVVVVVVVVVVVVCVVCVVVVPPPPPVPPVD/DVVVVVVVVVVVVVVVVVVVVVVVVVVVVVVVVVVVVVVVVVVVVVVLVVVLVVLVVVVVVVVVLLVVLVVVLVVLVPDPPPVVSVVSCVVSVPPDPPPCSVCPPSPDPPDCVVVVVVVVVVVVVVVVVVVVVVVVVVCVVCVVVRPPPPPVPPVD

Sequence (312 aa):
MREAVESHKHSAQTAVEDSEKIFTELICSIEKSCSELIQLIRDQEKAAVSRAEEQLERLEQEINDLKRRDAELEQLSHTQDHIQFLQSFQSLSVPPESTDVNDDPFSSLFSFDGLKESVFQLRDKVEDFCNEELKKISDRGSGATSYNIPISSLWIMREAVESHKHSAQTAVEDSEKIFTELICSIEKSCSELIQLIRDQEKAAVSRAEEQLERLEQEINDLKRRDAELEQLSHTQDHIQFLQSFQSLSVPPESTDVNDDPFSSLFSFDGLKESVFQLRDKVEDFCNEELKKISDRGSGATSYNIPISSLWI

Secondary structure (DSSP, 8-state):
-HHHHHHHHHHHHHHHHHHHHHHHHHHHHHHHHHHHHHHHHHHHHHHHHHHHHHHHHHHHHHHHHHHHHHHHHHHHHT---HHHHHHHHHHHTS-----------S------HHHHHHHHHHHHHHHHHHHHHHHHHHHHHHHHT-----GGGG--/-HHHHHHHHHHHHHHHHHHHHHHHHHHHHHHHHHHHHHHHHHHHHHHHHHHHHHHHHHHHHHHHHHHHHHHHHHHHHT---HHHHHHHHHHHTS-----------S------HHHHHHHHHHHHHHHHHHHHHHHHHHHHHHHHT-----GGGG--

InterPro domains:
  IPR051051 E3 ubiquitin-protein ligase TRIM/RNF [PTHR25465] (7-137)
  IPR058030 TRIM8/14/16/25/29/45/65, coiled-coil region [PF25600] (2-132)